Protein AF-A0A7R9W5F5-F1 (afdb_monomer)

Organism: NCBI:txid2749911

Nearest PDB structures (foldseek):
  7td9-assembly3_CCC  TM=9.678E-01  e=7.167E-09  Homo sapiens
  8qjt-assembly3_C  TM=9.566E-01  e=8.481E-09  Homo sapiens
  5ea1-assembly3_C  TM=9.605E-01  e=9.488E-09  Homo sapiens
  5ea1-assembly2_B  TM=9.136E-01  e=1.004E-08  Homo sapiens
  3tlp-assembly2_B  TM=9.296E-01  e=2.201E-08  Homo sapiens

Foldseek 3Di:
DDDDPVRVVVVVVVVVVVVVVVVVVVVVVVVVVVVVVVVVVPDDDDDDDDDDDDDDDDDDDDDDDDDDDDDDDPDPVVVVPPDPAQDPVPLFGHPVVLVLLLVLLVCLQCDADPVPRDNLQPCQQAFDDCVVCVVLCVQQPDTDGSVNLSVCSVVSVDSALVVSVVRLVSSLVSQPRPDDPPPSSNVSSVVSNVSSQVSCVVVVNDDPPPDPPPPPPPPPDDDDDDDDDDDDDDDDDDDDDDDDDDDDDDDDDDDDDDD

Solvent-accessible surface area (backbone atoms only — not comparable to full-atom values): 17186 Å² total; per-residue (Å²): 137,80,84,49,72,74,54,52,53,53,50,53,55,50,50,54,53,50,53,53,52,51,50,53,49,53,54,50,49,51,51,52,54,51,53,56,52,60,61,64,76,71,71,76,92,86,84,88,82,92,82,91,86,83,91,86,84,84,91,83,86,87,80,88,90,86,87,88,82,85,89,77,91,74,56,71,70,74,64,64,76,77,58,92,44,62,33,90,87,75,75,41,56,25,70,68,50,43,52,51,52,52,50,46,51,49,50,51,58,67,34,52,44,88,87,79,60,44,59,63,33,70,77,46,37,54,53,78,55,60,90,82,38,51,66,57,62,74,75,39,90,73,83,56,20,52,52,54,54,54,47,39,50,73,66,63,68,42,76,44,70,64,59,54,50,48,54,53,50,44,41,43,48,47,41,51,71,77,42,58,90,85,35,70,66,36,52,38,39,53,53,52,51,52,51,48,52,52,49,28,50,74,68,72,67,53,81,78,76,77,73,81,80,79,80,75,80,78,83,79,79,87,87,81,90,82,90,79,92,81,91,79,82,89,78,90,83,88,82,82,86,85,83,84,76,82,87,78,87,76,80,92,77,85,86,73,87,81,133

pLDDT: mean 72.29, std 24.96, range [27.11, 98.69]

Sequence (259 aa):
DGMTERQFVRLMENQAKEEERLEKAKKRERKVSQKRLENIENTDTDVGGNRKRKRGTPSSNDAIPGEAFTDEEVTAEEVMANNEGLDIKTGEMSDELIKKLVNITKGIIYFKDKATKRRLAEIFLEKPCRQTYPDYYEVIKEPIGMNDILKKVRSKSYATVGEYAEDWQTLFNNARTYNEEGSWVVVDATALETELNRLLERNALHEKKAKPLRIKLSLKKIMSKGSSKGNAKSRKSSSPSGRKRKKVKVSNDEYGDRA

InterPro domains:
  IPR001487 Bromodomain [PF00439] (113-190)
  IPR001487 Bromodomain [PR00503] (133-149)
  IPR001487 Bromodomain [PR00503] (149-167)
  IPR001487 Bromodomain [PR00503] (167-186)
  IPR001487 Bromodomain [PS50014] (116-186)
  IPR001487 Bromodomain [SM00297] (96-205)
  IPR036427 Bromodomain-like superfamily [G3DSA:1.20.920.10] (93-216)
  IPR036427 Bromodomain-like superfamily [SSF47370] (92-201)
  IPR037382 Remodelling complex subunit Rsc/polybromo [PTHR16062] (11-198)

Radius of gyration: 32.41 Å; Cα contacts (8 Å, |Δi|>4): 134; chains: 1; bounding box: 85×67×91 Å

Structure (mmCIF, N/CA/C/O backbone):
data_AF-A0A7R9W5F5-F1
#
_entry.id   AF-A0A7R9W5F5-F1
#
loop_
_atom_site.group_PDB
_atom_site.id
_atom_site.type_symbol
_atom_site.label_atom_id
_atom_site.label_alt_id
_atom_site.label_comp_id
_atom_site.label_asym_id
_atom_site.label_entity_id
_atom_site.label_seq_id
_atom_site.pdbx_PDB_ins_code
_atom_site.Cartn_x
_atom_site.Cartn_y
_atom_site.Cartn_z
_atom_site.occupancy
_atom_site.B_iso_or_equiv
_atom_site.auth_seq_id
_atom_site.auth_comp_id
_atom_site.auth_asym_id
_atom_site.auth_atom_id
_atom_site.pdbx_PDB_model_num
ATOM 1 N N . ASP A 1 1 ? -17.246 0.500 -39.960 1.00 50.94 1 ASP A N 1
ATOM 2 C CA . ASP A 1 1 ? -17.379 1.966 -40.048 1.00 50.94 1 ASP A CA 1
ATOM 3 C C . ASP A 1 1 ? -16.996 2.632 -38.745 1.00 50.94 1 ASP A C 1
ATOM 5 O O . ASP A 1 1 ? -17.647 2.426 -37.728 1.00 50.94 1 ASP A O 1
ATOM 9 N N . GLY A 1 2 ? -15.864 3.336 -38.767 1.00 65.50 2 GLY A N 1
ATOM 10 C CA . GLY A 1 2 ? -15.328 4.062 -37.619 1.00 65.50 2 GLY A CA 1
ATOM 11 C C . GLY A 1 2 ? -16.080 5.369 -37.378 1.00 65.50 2 GLY A C 1
ATOM 12 O O . GLY A 1 2 ? -16.554 6.011 -38.314 1.00 65.50 2 GLY A O 1
ATOM 13 N N . MET A 1 3 ? -16.196 5.746 -36.106 1.00 74.44 3 MET A N 1
ATOM 14 C CA . MET A 1 3 ? -16.830 6.986 -35.670 1.00 74.44 3 MET A CA 1
ATOM 15 C C . MET A 1 3 ? -16.108 8.184 -36.306 1.00 74.44 3 MET A C 1
ATOM 17 O O . MET A 1 3 ? -14.884 8.287 -36.243 1.00 74.44 3 MET A O 1
ATOM 21 N N . THR A 1 4 ? -16.860 9.067 -36.964 1.00 82.25 4 THR A N 1
ATOM 22 C CA . THR A 1 4 ? -16.279 10.220 -37.669 1.00 82.25 4 THR A CA 1
ATOM 23 C C . THR A 1 4 ? -15.622 11.182 -36.678 1.00 82.25 4 THR A C 1
ATOM 25 O O . THR A 1 4 ? -16.070 11.323 -35.542 1.00 82.25 4 THR A O 1
ATOM 28 N N . GLU A 1 5 ? -14.593 11.910 -37.106 1.00 68.44 5 GLU A N 1
ATOM 29 C CA . GLU A 1 5 ? -13.861 12.869 -36.263 1.00 68.44 5 GLU A CA 1
ATOM 30 C C . GLU A 1 5 ? -14.792 13.908 -35.600 1.00 68.44 5 GLU A C 1
ATOM 32 O O . GLU A 1 5 ? -14.645 14.251 -34.429 1.00 68.44 5 GLU A O 1
ATOM 37 N N . ARG A 1 6 ? -15.872 14.309 -36.290 1.00 73.25 6 ARG A N 1
ATOM 38 C CA . ARG A 1 6 ? -16.923 15.193 -35.743 1.00 73.25 6 ARG A CA 1
ATOM 39 C C . ARG A 1 6 ? -17.797 14.552 -34.662 1.00 73.25 6 ARG A C 1
ATOM 41 O O . ARG A 1 6 ? -18.430 15.274 -33.889 1.00 73.25 6 ARG A O 1
ATOM 48 N N . GLN A 1 7 ? -17.913 13.229 -34.648 1.00 73.31 7 GLN A N 1
ATOM 49 C CA . GLN A 1 7 ? -18.591 12.486 -33.584 1.00 73.31 7 GLN A CA 1
ATOM 50 C C . GLN A 1 7 ? -17.657 12.297 -32.383 1.00 73.31 7 GLN A C 1
ATOM 52 O O . GLN A 1 7 ? -18.118 12.429 -31.253 1.00 73.31 7 GLN A O 1
ATOM 57 N N . PHE A 1 8 ? -16.355 12.102 -32.617 1.00 71.50 8 PHE A N 1
ATOM 58 C CA . PHE A 1 8 ? -15.350 12.020 -31.555 1.00 71.50 8 PHE A CA 1
ATOM 59 C C . PHE A 1 8 ? -15.207 13.344 -30.788 1.00 71.50 8 PHE A C 1
ATOM 61 O O . PHE A 1 8 ? -15.289 13.355 -29.563 1.00 71.50 8 PHE A O 1
ATOM 68 N N . VAL A 1 9 ? -15.115 14.477 -31.496 1.00 79.44 9 VAL A N 1
ATOM 69 C CA . VAL A 1 9 ? -15.053 15.810 -30.864 1.00 79.44 9 VAL A CA 1
ATOM 70 C C . VAL A 1 9 ? -16.301 16.089 -30.020 1.00 79.44 9 VAL A C 1
ATOM 72 O O . VAL A 1 9 ? -16.188 16.508 -28.872 1.00 79.44 9 VAL A O 1
ATOM 75 N N . ARG A 1 10 ? -17.500 15.769 -30.530 1.00 84.25 10 ARG A N 1
ATOM 76 C CA . ARG A 1 10 ? -18.750 15.931 -29.764 1.00 84.25 10 ARG A CA 1
ATOM 77 C C . ARG A 1 10 ? -18.823 15.029 -28.534 1.00 84.25 10 ARG A C 1
ATOM 79 O O . ARG A 1 10 ? -19.393 15.432 -27.524 1.00 84.25 10 ARG A O 1
ATOM 86 N N . LEU A 1 11 ? -18.267 13.821 -28.606 1.00 83.12 11 LEU A N 1
ATOM 87 C CA . LEU A 1 11 ? -18.210 12.915 -27.463 1.00 83.12 11 LEU A CA 1
ATOM 88 C C . LEU A 1 11 ? -17.285 13.465 -26.370 1.00 83.12 11 LEU A C 1
ATOM 90 O O . LEU A 1 11 ? -17.679 13.485 -25.206 1.00 83.12 11 LEU A O 1
ATOM 94 N N . MET A 1 12 ? -16.119 13.987 -26.755 1.00 86.00 12 MET A N 1
ATOM 95 C CA . MET A 1 12 ? -15.167 14.619 -25.836 1.00 86.00 12 MET A CA 1
ATOM 96 C C . MET A 1 12 ? -15.745 15.882 -25.185 1.00 86.00 12 MET A C 1
ATOM 98 O O . MET A 1 12 ? -15.638 16.062 -23.974 1.00 86.00 12 MET A O 1
ATOM 102 N N . GLU A 1 13 ? -16.427 16.735 -25.954 1.00 81.88 13 GLU A N 1
ATOM 103 C CA . GLU A 1 13 ? -17.102 17.925 -25.417 1.00 81.88 13 GLU A CA 1
ATOM 104 C C . GLU A 1 13 ? -18.229 17.570 -24.437 1.00 81.88 13 GLU A C 1
ATOM 106 O O . GLU A 1 13 ? -18.429 18.260 -23.435 1.00 81.88 13 GLU A O 1
ATOM 111 N N . ASN A 1 14 ? -18.971 16.492 -24.706 1.00 85.94 14 ASN A N 1
ATOM 112 C CA . ASN A 1 14 ? -20.019 16.011 -23.810 1.00 85.94 14 ASN A CA 1
ATOM 113 C C . ASN A 1 14 ? -19.439 15.387 -22.534 1.00 85.94 14 ASN A C 1
ATOM 115 O O . ASN A 1 14 ? -19.978 15.629 -21.455 1.00 85.94 14 ASN A O 1
ATOM 119 N N . GLN A 1 15 ? -18.329 14.649 -22.632 1.00 82.25 15 GLN A N 1
ATOM 120 C CA . GLN A 1 15 ? -17.612 14.133 -21.463 1.00 82.25 15 GLN A CA 1
ATOM 121 C C . GLN A 1 15 ? -17.083 15.271 -20.584 1.00 82.25 15 GLN A C 1
ATOM 123 O O . GLN A 1 15 ? -17.341 15.270 -19.383 1.00 82.25 15 GLN A O 1
ATOM 128 N N . ALA A 1 16 ? -16.466 16.297 -21.177 1.00 85.44 16 ALA A N 1
ATOM 129 C CA . ALA A 1 16 ? -15.979 17.459 -20.434 1.00 85.44 16 ALA A CA 1
ATOM 130 C C . ALA A 1 16 ? -17.114 18.216 -19.713 1.00 85.44 16 ALA A C 1
ATOM 132 O O . ALA A 1 16 ? -16.970 18.622 -18.559 1.00 85.44 16 ALA A O 1
ATOM 133 N N . LYS A 1 17 ? -18.279 18.370 -20.360 1.00 86.81 17 LYS A N 1
ATOM 134 C CA . LYS A 1 17 ? -19.458 19.008 -19.746 1.00 86.81 17 LYS A CA 1
ATOM 135 C C . LYS A 1 17 ? -20.041 18.192 -18.590 1.00 86.81 17 LYS A C 1
ATOM 137 O O . LYS A 1 17 ? -20.492 18.778 -17.604 1.00 86.81 17 LYS A O 1
ATOM 142 N N . GLU A 1 18 ? -20.052 16.866 -18.692 1.00 86.31 18 GLU A N 1
ATOM 143 C CA . GLU A 1 18 ? -20.529 15.997 -17.611 1.00 86.31 18 GLU A CA 1
ATOM 144 C C . GLU A 1 18 ? -19.548 15.948 -16.431 1.00 86.31 18 GLU A C 1
ATOM 146 O O . GLU A 1 18 ? -19.978 15.998 -15.276 1.00 86.31 18 GLU A O 1
ATOM 151 N N . GLU A 1 19 ? -18.238 15.979 -16.684 1.00 86.31 19 GLU A N 1
ATOM 152 C CA . GLU A 1 19 ? -17.225 16.119 -15.632 1.00 86.31 19 GLU A CA 1
ATOM 153 C C . GLU A 1 19 ? -17.366 17.449 -14.876 1.00 86.31 19 GLU A C 1
ATOM 155 O O . GLU A 1 19 ? -17.388 17.460 -13.640 1.00 86.31 19 GLU A O 1
ATOM 160 N N . GLU A 1 20 ? -17.579 18.562 -15.588 1.00 89.44 20 GLU A N 1
ATOM 161 C CA . GLU A 1 20 ? -17.805 19.876 -14.973 1.00 89.44 20 GLU A CA 1
ATOM 162 C C . GLU A 1 20 ? -19.080 19.892 -14.108 1.00 89.44 20 GLU A C 1
ATOM 164 O O . GLU A 1 20 ? -19.114 20.467 -13.010 1.00 89.44 20 GLU A O 1
ATOM 169 N N . ARG A 1 21 ? -20.152 19.239 -14.574 1.00 87.19 21 ARG A N 1
ATOM 170 C CA . ARG A 1 21 ? -21.408 19.091 -13.820 1.00 87.19 21 ARG A CA 1
ATOM 171 C C . ARG A 1 21 ? -21.215 18.260 -12.559 1.00 87.19 21 ARG A C 1
ATOM 173 O O . ARG A 1 21 ? -21.699 18.659 -11.494 1.00 87.19 21 ARG A O 1
ATOM 180 N N . LEU A 1 22 ? -20.481 17.155 -12.655 1.00 87.12 22 LEU A N 1
ATOM 181 C CA . LEU A 1 22 ? -20.176 16.287 -11.523 1.00 87.12 22 LEU A CA 1
ATOM 182 C C . LEU A 1 22 ? -19.310 17.011 -10.483 1.00 87.12 22 LEU A C 1
ATOM 184 O O . LEU A 1 22 ? -19.538 16.881 -9.278 1.00 87.12 22 LEU A O 1
ATOM 188 N N . GLU A 1 23 ? -18.355 17.827 -10.924 1.00 89.75 23 GLU A N 1
ATOM 189 C CA . GLU A 1 23 ? -17.521 18.629 -10.033 1.00 89.75 23 GLU A CA 1
ATOM 190 C C . GLU A 1 23 ? -18.317 19.746 -9.339 1.00 89.75 23 GLU A C 1
ATOM 192 O O . GLU A 1 23 ? -18.197 19.940 -8.122 1.00 89.75 23 GLU A O 1
ATOM 197 N N . LYS A 1 24 ? -19.229 20.415 -10.058 1.00 88.50 24 LYS A N 1
ATOM 198 C CA . LYS A 1 24 ? -20.179 21.365 -9.452 1.00 88.50 24 LYS A CA 1
ATOM 199 C C . LYS A 1 24 ? -21.094 20.684 -8.431 1.00 88.50 24 LYS A C 1
ATOM 201 O O . LYS A 1 24 ? -21.333 21.266 -7.370 1.00 88.50 24 LYS A O 1
ATOM 206 N N . ALA A 1 25 ? -21.571 19.466 -8.696 1.00 87.19 25 ALA A N 1
ATOM 207 C CA . ALA A 1 25 ? -22.388 18.698 -7.755 1.00 87.19 25 ALA A CA 1
ATOM 208 C C . ALA A 1 25 ? -21.608 18.349 -6.474 1.00 87.19 25 ALA A C 1
ATOM 210 O O . ALA A 1 25 ? -22.062 18.681 -5.377 1.00 87.19 25 ALA A O 1
ATOM 211 N N . LYS A 1 26 ? -20.384 17.817 -6.603 1.00 88.56 26 LYS A N 1
ATOM 212 C CA . LYS A 1 26 ? -19.489 17.519 -5.466 1.00 88.56 26 LYS A CA 1
ATOM 213 C C . LYS A 1 26 ? -19.160 18.767 -4.639 1.00 88.56 26 LYS A C 1
ATOM 215 O O . LYS A 1 26 ? -19.093 18.712 -3.412 1.00 88.56 26 LYS A O 1
ATOM 220 N N . LYS A 1 27 ? -18.979 19.925 -5.285 1.00 83.94 27 LYS A N 1
ATOM 221 C CA . LYS A 1 27 ? -18.729 21.202 -4.594 1.00 83.94 27 LYS A CA 1
ATOM 222 C C . LYS A 1 27 ? -19.954 21.689 -3.812 1.00 83.94 27 LYS A C 1
ATOM 224 O O . LYS A 1 27 ? -19.790 22.250 -2.729 1.00 83.94 27 LYS A O 1
ATOM 229 N N . ARG A 1 28 ? -21.171 21.476 -4.328 1.00 82.56 28 ARG A N 1
ATOM 230 C CA . ARG A 1 28 ? -22.424 21.787 -3.612 1.00 82.56 28 ARG A CA 1
ATOM 231 C C . ARG A 1 28 ? -22.626 20.859 -2.418 1.00 82.56 28 ARG A C 1
ATOM 233 O O . ARG A 1 28 ? -22.943 21.355 -1.344 1.00 82.56 28 ARG A O 1
ATOM 240 N N . GLU A 1 29 ? -22.370 19.565 -2.582 1.00 81.31 29 GLU A N 1
ATOM 24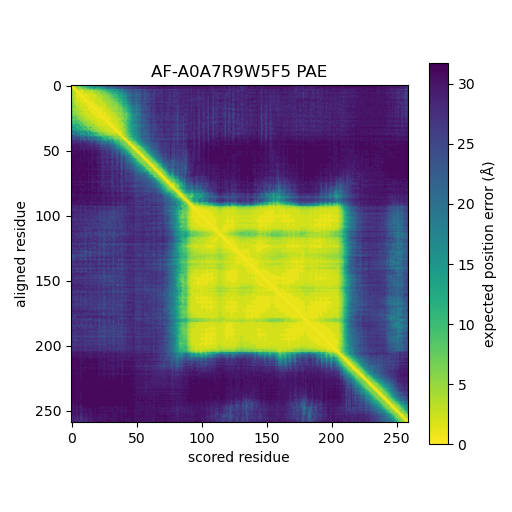1 C CA . GLU A 1 29 ? -22.445 18.580 -1.499 1.00 81.31 29 GLU A CA 1
ATOM 242 C C . GLU A 1 29 ? -21.489 18.938 -0.354 1.00 81.31 29 GLU A C 1
ATOM 244 O O . GLU A 1 29 ? -21.927 19.075 0.784 1.00 81.31 29 GLU A O 1
ATOM 249 N N . ARG A 1 30 ? -20.220 19.249 -0.662 1.00 84.00 30 ARG A N 1
ATOM 250 C CA . ARG A 1 30 ? -19.237 19.708 0.336 1.00 84.00 30 ARG A CA 1
ATOM 251 C C . ARG A 1 30 ? -19.702 20.944 1.108 1.00 84.00 30 ARG A C 1
ATOM 253 O O . ARG A 1 30 ? -19.531 20.987 2.320 1.00 84.00 30 ARG A O 1
ATOM 260 N N . LYS A 1 31 ? -20.322 21.924 0.437 1.00 79.50 31 LYS A N 1
ATOM 261 C CA . LYS A 1 31 ? -20.874 23.120 1.099 1.00 79.50 31 LYS A CA 1
ATOM 262 C C . LYS A 1 31 ? -22.051 22.791 2.020 1.00 79.50 31 LYS A C 1
ATOM 264 O O . LYS A 1 31 ? -22.153 23.377 3.092 1.00 79.50 31 LYS A O 1
ATOM 269 N N . VAL A 1 32 ? -22.929 21.865 1.626 1.00 79.38 32 VAL A N 1
ATOM 270 C CA . VAL A 1 32 ? -24.043 21.408 2.476 1.00 79.38 32 VAL A CA 1
ATOM 271 C C . VAL A 1 32 ? -23.509 20.645 3.688 1.00 79.38 32 VAL A C 1
ATOM 273 O O . VAL A 1 32 ? -23.948 20.906 4.805 1.00 79.38 32 VAL A O 1
ATOM 276 N N . SER A 1 33 ? -22.525 19.763 3.496 1.00 72.06 33 SER A N 1
ATOM 277 C CA . SER A 1 33 ? -21.863 19.041 4.587 1.00 72.06 33 SER A CA 1
ATOM 278 C C . SER A 1 33 ? -21.154 19.987 5.555 1.00 72.06 33 SER A C 1
ATOM 280 O O . SER A 1 33 ? -21.270 19.809 6.762 1.00 72.06 33 SER A O 1
ATOM 282 N N . GLN A 1 34 ? -20.477 21.020 5.049 1.00 74.94 34 GLN A N 1
ATOM 283 C CA . GLN A 1 34 ? -19.788 22.014 5.872 1.00 74.94 34 GLN A CA 1
ATOM 284 C C . GLN A 1 34 ? -20.778 22.878 6.672 1.00 74.94 34 GLN A C 1
ATOM 286 O O . GLN A 1 34 ? -20.611 23.030 7.876 1.00 74.94 34 GLN A O 1
ATOM 291 N N . LYS A 1 35 ? -21.884 23.317 6.053 1.00 72.50 35 LYS A N 1
ATOM 292 C CA . LYS A 1 35 ? -22.961 24.047 6.746 1.00 72.50 35 LYS A CA 1
ATOM 293 C C . LYS A 1 35 ? -23.679 23.191 7.800 1.00 72.50 35 LYS A C 1
ATOM 295 O O . LYS A 1 35 ? -24.120 23.704 8.822 1.00 72.50 35 LYS A O 1
ATOM 300 N N . ARG A 1 36 ? -23.797 21.876 7.571 1.00 70.69 36 ARG A N 1
ATOM 301 C CA . ARG A 1 36 ? -24.350 20.926 8.553 1.00 70.69 36 ARG A CA 1
ATOM 302 C C . ARG A 1 36 ? -23.422 20.740 9.757 1.00 70.69 36 ARG A C 1
ATOM 304 O O . ARG A 1 36 ? -23.928 20.532 10.852 1.00 70.69 36 ARG A O 1
ATOM 311 N N . LEU A 1 37 ? -22.106 20.824 9.559 1.00 61.75 37 LEU A N 1
ATOM 312 C CA . LEU A 1 37 ? -21.116 20.759 10.637 1.00 61.75 37 LEU A CA 1
ATOM 313 C C . LEU A 1 37 ? -21.080 22.062 11.455 1.00 61.75 37 LEU A C 1
ATOM 315 O O . LEU A 1 37 ? -21.092 21.990 12.676 1.00 61.75 37 LEU A O 1
ATOM 319 N N . GLU A 1 38 ? -21.166 23.232 10.814 1.00 63.12 38 GLU A N 1
ATOM 320 C CA . GLU A 1 38 ? -21.229 24.538 11.506 1.00 63.12 38 GLU A CA 1
ATOM 321 C C . GLU A 1 38 ? -22.517 24.734 12.335 1.00 63.12 38 GLU A C 1
ATOM 323 O O . GLU A 1 38 ? -22.511 25.423 13.354 1.00 63.12 38 GLU A O 1
ATOM 328 N N . ASN A 1 39 ? -23.629 24.097 11.950 1.00 55.94 39 ASN A N 1
ATOM 329 C CA . ASN A 1 39 ? -24.879 24.142 12.722 1.00 55.94 39 ASN A CA 1
ATOM 330 C C . ASN A 1 39 ? -24.861 23.273 13.994 1.00 55.94 39 ASN A C 1
ATOM 332 O O . ASN A 1 39 ? -25.708 23.471 14.860 1.00 55.94 39 ASN A O 1
ATOM 336 N N . ILE A 1 40 ? -23.945 22.306 14.103 1.00 58.69 40 ILE A N 1
ATOM 337 C CA . ILE A 1 40 ? -23.808 21.444 15.292 1.00 58.69 40 ILE A CA 1
ATOM 338 C C . ILE A 1 40 ? -22.951 22.133 16.368 1.00 58.69 40 ILE A C 1
ATOM 340 O O . ILE A 1 40 ? -23.097 21.843 17.549 1.00 58.69 40 ILE A O 1
ATOM 344 N N . GLU A 1 41 ? -22.110 23.093 15.982 1.00 55.53 41 GLU A N 1
ATOM 345 C CA . GLU A 1 41 ? -21.210 23.814 16.892 1.00 55.53 41 GLU A CA 1
ATOM 346 C C . GLU A 1 41 ? -21.885 25.000 17.618 1.00 55.53 41 GLU A C 1
ATOM 348 O O . GLU A 1 41 ? -21.277 25.612 18.485 1.00 55.53 41 GLU A O 1
ATOM 353 N N . ASN A 1 42 ? -23.157 25.306 17.315 1.00 49.84 42 ASN A N 1
ATOM 354 C CA . ASN A 1 42 ? -23.894 26.450 17.882 1.00 49.84 42 ASN A CA 1
ATOM 355 C C . ASN A 1 42 ? -25.122 26.068 18.739 1.00 49.84 42 ASN A C 1
ATOM 357 O O . ASN A 1 42 ? -26.016 26.892 18.930 1.00 49.84 42 ASN A O 1
ATOM 361 N N . THR A 1 43 ? -25.200 24.839 19.264 1.00 52.66 43 THR A N 1
ATOM 362 C CA . THR A 1 43 ? -26.187 24.496 20.308 1.00 52.66 43 THR A CA 1
ATOM 363 C C . THR A 1 43 ? -25.524 24.489 21.680 1.00 52.66 43 THR A C 1
ATOM 365 O O . THR A 1 43 ? -24.659 23.664 21.965 1.00 52.66 43 THR A O 1
ATOM 368 N N . ASP A 1 44 ? -25.963 25.468 22.457 1.00 42.94 44 ASP A N 1
ATOM 369 C CA . ASP A 1 44 ? -25.378 26.110 23.624 1.00 42.94 44 ASP A CA 1
ATOM 370 C C . ASP A 1 44 ? -25.182 25.240 24.877 1.00 42.94 44 ASP A C 1
ATOM 372 O O . ASP A 1 44 ? -25.870 24.247 25.127 1.00 42.94 44 ASP A O 1
ATOM 376 N N . THR A 1 45 ? -24.266 25.725 25.708 1.00 49.41 45 THR A N 1
ATOM 377 C CA . THR A 1 45 ? -24.289 25.614 27.166 1.00 49.41 45 THR A CA 1
ATOM 378 C C . THR A 1 45 ? -25.648 26.018 27.765 1.00 49.41 45 THR A C 1
ATOM 380 O O . THR A 1 45 ? -26.210 27.018 27.343 1.00 49.41 45 THR A O 1
ATOM 383 N N . ASP A 1 46 ? -26.172 25.268 28.749 1.00 36.72 46 ASP A N 1
ATOM 384 C CA . ASP A 1 46 ? -26.615 25.749 30.083 1.00 36.72 46 ASP A CA 1
ATOM 385 C C . ASP A 1 46 ? -27.488 24.706 30.838 1.00 36.72 46 ASP A C 1
ATOM 387 O O . ASP A 1 46 ? -28.083 23.782 30.286 1.00 36.72 46 ASP A O 1
ATOM 391 N N . VAL A 1 47 ? -27.459 24.854 32.157 1.00 43.81 47 VAL A N 1
ATOM 392 C CA . VAL A 1 47 ? -27.835 24.029 33.301 1.00 43.81 47 VAL A CA 1
ATOM 393 C C . VAL A 1 47 ? -29.346 23.997 33.601 1.00 43.81 47 VAL A C 1
ATOM 395 O O . VAL A 1 47 ? -30.050 24.990 33.491 1.00 43.81 47 VAL A O 1
ATOM 398 N N . GLY A 1 48 ? -29.802 22.881 34.194 1.00 34.47 48 GLY A N 1
ATOM 399 C CA . GLY A 1 48 ? -30.762 22.917 35.313 1.00 34.47 48 GLY A CA 1
ATOM 400 C C . GLY A 1 48 ? -32.209 22.494 35.028 1.00 34.47 48 GLY A C 1
ATOM 401 O O . GLY A 1 48 ? -32.947 23.162 34.317 1.00 34.47 48 GLY A O 1
ATOM 402 N N . GLY A 1 49 ? -32.675 21.415 35.680 1.00 32.47 49 GLY A N 1
ATOM 403 C CA . GLY A 1 49 ? -34.068 20.965 35.518 1.00 32.47 49 GLY A CA 1
ATOM 404 C C . GLY A 1 49 ? -34.528 19.756 36.343 1.00 32.47 49 GLY A C 1
ATOM 405 O O . GLY A 1 49 ? -35.099 18.817 35.808 1.00 32.47 49 GLY A O 1
ATOM 406 N N . ASN A 1 50 ? -34.267 19.785 37.647 1.00 35.06 50 ASN A N 1
ATOM 407 C CA . ASN A 1 50 ? -34.900 19.052 38.756 1.00 35.06 50 ASN A CA 1
ATOM 408 C C . ASN A 1 50 ? -36.210 18.253 38.467 1.00 35.06 50 ASN A C 1
ATOM 410 O O . ASN A 1 50 ? -37.246 18.873 38.228 1.00 35.06 50 ASN A O 1
ATOM 414 N N . ARG A 1 51 ? -36.237 16.919 38.682 1.00 43.28 51 ARG A N 1
ATOM 415 C CA . ARG A 1 51 ? -37.444 16.170 39.132 1.00 43.28 51 ARG A CA 1
ATOM 416 C C . ARG A 1 51 ? -37.094 14.997 40.068 1.00 43.28 51 ARG A C 1
ATOM 418 O O . ARG A 1 51 ? -36.607 13.955 39.649 1.00 43.28 51 ARG A O 1
ATOM 425 N N . LYS A 1 52 ? -37.400 15.188 41.358 1.00 40.84 52 LYS A N 1
ATOM 426 C CA . LYS A 1 52 ? -37.457 14.182 42.439 1.00 40.84 52 LYS A CA 1
ATOM 427 C C . LYS A 1 52 ? -38.584 13.160 42.224 1.00 40.84 52 LYS A C 1
ATOM 429 O O . LYS A 1 52 ? -39.681 13.581 41.861 1.00 40.84 52 LYS A O 1
ATOM 434 N N . ARG A 1 53 ? -38.353 11.904 42.659 1.00 38.22 53 ARG A N 1
ATOM 435 C CA . ARG A 1 53 ? -39.223 10.960 43.439 1.00 38.22 53 ARG A CA 1
ATOM 436 C C . ARG A 1 53 ? -38.837 9.504 43.090 1.00 38.22 53 ARG A C 1
ATOM 438 O O . ARG A 1 53 ? -38.582 9.247 41.931 1.00 38.22 53 ARG A O 1
ATOM 445 N N . LYS A 1 54 ? -38.800 8.488 43.963 1.00 37.34 54 LYS A N 1
ATOM 446 C CA . LYS A 1 54 ? -38.992 8.310 45.416 1.00 37.34 54 LYS A CA 1
ATOM 447 C C . LYS A 1 54 ? -38.393 6.925 45.781 1.00 37.34 54 LYS A C 1
ATOM 449 O O . LYS A 1 54 ? -38.355 6.029 44.951 1.00 37.34 54 LYS A O 1
ATOM 454 N N . ARG A 1 55 ? -37.927 6.808 47.024 1.00 36.06 55 ARG A N 1
ATOM 455 C CA . ARG A 1 55 ? -37.246 5.691 47.709 1.00 36.06 55 ARG A CA 1
ATOM 456 C C . ARG A 1 55 ? -38.126 4.430 47.884 1.00 36.06 55 ARG A C 1
ATOM 458 O O . ARG A 1 55 ? -39.313 4.581 48.165 1.00 36.06 55 ARG A O 1
ATOM 465 N N . GLY A 1 56 ? -37.510 3.240 47.844 1.00 29.34 56 GLY A N 1
ATOM 466 C CA . GLY A 1 56 ? -38.060 1.966 48.337 1.00 29.34 56 GLY A CA 1
ATOM 467 C C . GLY A 1 56 ? -37.092 0.780 48.151 1.00 29.34 56 GLY A C 1
ATOM 468 O O . GLY A 1 56 ? -36.869 0.344 47.032 1.00 29.34 56 GLY A O 1
ATOM 469 N N . THR A 1 57 ? -36.521 0.285 49.247 1.00 36.66 57 THR A N 1
ATOM 470 C CA . THR A 1 57 ? -35.880 -1.040 49.450 1.00 36.66 57 THR A CA 1
ATOM 471 C C . THR A 1 57 ? -36.666 -1.742 50.592 1.00 36.66 57 THR A C 1
ATOM 473 O O . THR A 1 57 ? -37.521 -1.050 51.160 1.00 36.66 57 THR A O 1
ATOM 476 N N . PRO A 1 58 ? -36.435 -3.014 51.020 1.00 45.34 58 PRO A N 1
ATOM 477 C CA . PRO A 1 58 ? -35.349 -3.957 50.684 1.00 45.34 58 PRO A CA 1
ATOM 478 C C . PRO A 1 58 ? -35.738 -5.468 50.564 1.00 45.34 58 PRO A C 1
ATOM 480 O O . PRO A 1 58 ? -36.845 -5.873 50.891 1.00 45.34 58 PRO A O 1
ATOM 483 N N . SER A 1 59 ? -34.721 -6.287 50.244 1.00 33.06 59 SER A N 1
ATOM 484 C CA . SER A 1 59 ? -34.434 -7.637 50.790 1.00 33.06 59 SER A CA 1
ATOM 485 C C . SER A 1 59 ? -35.210 -8.880 50.313 1.00 33.06 59 SER A C 1
ATOM 487 O O . SER A 1 59 ? -36.394 -9.047 50.589 1.00 33.06 59 SER A O 1
ATOM 489 N N . SER A 1 60 ? -34.481 -9.851 49.752 1.00 35.09 60 SER A N 1
ATOM 490 C CA . SER A 1 60 ? -34.421 -11.236 50.268 1.00 35.09 60 SER A CA 1
ATOM 491 C C . SER A 1 60 ? -33.222 -11.982 49.670 1.00 35.09 60 SER A C 1
ATOM 493 O O . SER A 1 60 ? -32.790 -11.703 48.555 1.00 35.09 60 SER A O 1
ATOM 495 N N . ASN A 1 61 ? -32.665 -12.861 50.498 1.00 35.22 61 ASN A N 1
ATOM 496 C CA . ASN A 1 61 ? -31.473 -13.678 50.302 1.00 35.22 61 ASN A CA 1
ATOM 497 C C . ASN A 1 61 ? -31.687 -14.779 49.257 1.00 35.22 61 ASN A C 1
ATOM 499 O O . ASN A 1 61 ? -32.811 -15.238 49.128 1.00 35.22 61 ASN A O 1
ATOM 503 N N . ASP A 1 62 ? -30.602 -15.259 48.640 1.00 33.50 62 ASP A N 1
ATOM 504 C CA . ASP A 1 62 ? -30.297 -16.697 48.572 1.00 33.50 62 ASP A CA 1
ATOM 505 C C . ASP A 1 62 ? -28.821 -16.927 48.196 1.00 33.50 62 ASP A C 1
ATOM 507 O O . ASP A 1 62 ? -28.236 -16.211 47.382 1.00 33.50 62 ASP A O 1
ATOM 511 N N . ALA A 1 63 ? -28.205 -17.903 48.863 1.00 30.41 63 ALA A N 1
ATOM 512 C CA . ALA A 1 63 ? -26.787 -18.244 48.818 1.00 30.41 63 ALA A CA 1
ATOM 513 C C . ALA A 1 63 ? -26.530 -19.558 48.035 1.00 30.41 63 ALA A C 1
ATOM 515 O O . ALA A 1 63 ? -27.259 -20.519 48.243 1.00 30.41 63 ALA A O 1
ATOM 516 N N . ILE A 1 64 ? -25.512 -19.543 47.145 1.00 34.56 64 ILE A N 1
ATOM 517 C CA . ILE A 1 64 ? -24.298 -20.418 46.984 1.00 34.56 64 ILE A CA 1
ATOM 518 C C . ILE A 1 64 ? -24.451 -21.948 47.245 1.00 34.56 64 ILE A C 1
ATOM 520 O O . ILE A 1 64 ? -25.037 -22.271 48.276 1.00 34.56 64 ILE A O 1
ATOM 524 N N . PRO A 1 65 ? -23.885 -22.917 46.449 1.00 41.19 65 PRO A N 1
ATOM 525 C CA . PRO A 1 65 ? -22.468 -23.057 45.981 1.00 41.19 65 PRO A CA 1
ATOM 526 C C . PRO A 1 65 ? -22.296 -23.612 44.538 1.00 41.19 65 PRO A C 1
ATOM 528 O O . PRO A 1 65 ? -23.262 -24.041 43.930 1.00 41.19 65 PRO A O 1
ATOM 531 N N . GLY A 1 66 ? -21.148 -23.653 43.848 1.00 27.11 66 GLY A N 1
ATOM 532 C CA . GLY A 1 66 ? -19.723 -23.544 44.168 1.00 27.11 66 GLY A CA 1
ATOM 533 C C . GLY A 1 66 ? -19.006 -24.743 43.524 1.00 27.11 66 GLY A C 1
ATOM 534 O O . GLY A 1 66 ? -19.300 -25.855 43.930 1.00 27.11 66 GLY A O 1
ATOM 535 N N . GLU A 1 67 ? -18.090 -24.545 42.567 1.00 30.75 67 GLU A N 1
ATOM 536 C CA . GLU A 1 67 ? -17.018 -25.510 42.252 1.00 30.75 67 GLU A CA 1
ATOM 537 C C . GLU A 1 67 ? -15.758 -24.769 41.786 1.00 30.75 67 GLU A C 1
ATOM 539 O O . GLU A 1 67 ? -15.806 -23.831 40.991 1.00 30.75 67 GLU A O 1
ATOM 544 N N . ALA A 1 68 ? -14.640 -25.169 42.382 1.00 32.38 68 ALA A N 1
ATOM 545 C CA . ALA A 1 68 ? -13.332 -24.547 42.313 1.00 32.38 68 ALA A CA 1
ATOM 546 C C . ALA A 1 68 ? -12.495 -25.119 41.163 1.00 32.38 68 ALA A C 1
ATOM 548 O O . ALA A 1 68 ? -12.505 -26.330 40.960 1.00 32.38 68 ALA A O 1
ATOM 549 N N . PHE A 1 69 ? -11.682 -24.285 40.506 1.00 30.27 69 PHE A N 1
ATOM 550 C CA . PHE A 1 69 ? -10.443 -24.746 39.872 1.00 30.27 69 PHE A CA 1
ATOM 551 C C . PHE A 1 69 ? -9.392 -23.618 39.807 1.00 30.27 69 PHE A C 1
ATOM 553 O O . PHE A 1 69 ? -9.484 -22.707 38.995 1.00 30.27 69 PHE A O 1
ATOM 560 N N . THR A 1 70 ? -8.466 -23.710 40.767 1.00 32.41 70 THR A N 1
ATOM 561 C CA . THR A 1 70 ? -7.052 -23.283 40.873 1.00 32.41 70 THR A CA 1
ATOM 562 C C . THR A 1 70 ? -6.510 -22.020 40.187 1.00 32.41 70 THR A C 1
ATOM 564 O O . THR A 1 70 ? -6.601 -21.842 38.976 1.00 32.41 70 THR A O 1
ATOM 567 N N . ASP A 1 71 ? -5.794 -21.258 41.019 1.00 34.06 71 ASP A N 1
ATOM 568 C CA . ASP A 1 71 ? -5.072 -20.006 40.803 1.00 34.06 71 ASP A CA 1
ATOM 569 C C . ASP A 1 71 ? -3.899 -20.075 39.805 1.00 34.06 71 ASP A C 1
ATOM 571 O O . ASP A 1 71 ? -2.983 -20.884 39.955 1.00 34.06 71 ASP A O 1
ATOM 575 N N . GLU A 1 72 ? -3.856 -19.113 38.882 1.00 40.78 72 GLU A N 1
ATOM 576 C CA . GLU A 1 72 ? -2.608 -18.491 38.427 1.00 40.78 72 GLU A CA 1
ATOM 577 C C . GLU A 1 72 ? -2.892 -16.988 38.251 1.00 40.78 72 GLU A C 1
ATOM 579 O O . GLU A 1 72 ? -3.554 -16.550 37.309 1.00 40.78 72 GLU A O 1
ATOM 584 N N . GLU A 1 73 ? -2.497 -16.203 39.254 1.00 39.34 73 GLU A N 1
ATOM 585 C CA . GLU A 1 73 ? -2.735 -14.762 39.352 1.00 39.34 73 GLU A CA 1
ATOM 586 C C . GLU A 1 73 ? -1.883 -14.008 38.320 1.00 39.34 73 GLU A C 1
ATOM 588 O O . GLU A 1 73 ? -0.780 -13.542 38.599 1.00 39.34 73 GLU A O 1
ATOM 593 N N . VAL A 1 74 ? -2.398 -13.882 37.098 1.00 41.09 74 VAL A N 1
ATOM 594 C CA . VAL A 1 74 ? -1.986 -12.823 36.170 1.00 41.09 74 VAL A CA 1
ATOM 595 C C . VAL A 1 74 ? -2.676 -11.535 36.603 1.00 41.09 74 VAL A C 1
ATOM 597 O O . VAL A 1 74 ? -3.903 -11.421 36.559 1.00 41.09 74 VAL A O 1
ATOM 600 N N . THR A 1 75 ? -1.891 -10.566 37.072 1.00 41.34 75 THR A N 1
ATOM 601 C CA . THR A 1 75 ? -2.413 -9.287 37.557 1.00 41.34 75 THR A CA 1
ATOM 602 C C . THR A 1 75 ? -3.154 -8.565 36.429 1.00 41.34 75 THR A C 1
ATOM 604 O O . THR A 1 75 ? -2.704 -8.502 35.283 1.00 41.34 75 THR A O 1
ATOM 607 N N . ALA A 1 76 ? -4.313 -7.985 36.749 1.00 45.44 76 ALA A N 1
ATOM 608 C CA . ALA A 1 76 ? -5.121 -7.224 35.794 1.00 45.44 76 ALA A CA 1
ATOM 609 C C . ALA A 1 76 ? -4.339 -6.057 35.151 1.00 45.44 76 ALA A C 1
ATOM 611 O O . ALA A 1 76 ? -4.673 -5.612 34.056 1.00 45.44 76 ALA A O 1
ATOM 612 N N . GLU A 1 77 ? -3.267 -5.588 35.792 1.00 50.22 77 GLU A N 1
ATOM 613 C CA . GLU A 1 77 ? -2.362 -4.566 35.257 1.00 50.22 77 GLU A CA 1
ATOM 614 C C . GLU A 1 77 ? -1.551 -5.050 34.043 1.00 50.22 77 GLU A C 1
ATOM 616 O O . GLU A 1 77 ? -1.289 -4.254 33.140 1.00 50.22 77 GLU A O 1
ATOM 621 N N . GLU A 1 78 ? -1.229 -6.343 33.943 1.00 44.88 78 GLU A N 1
ATOM 622 C CA . GLU A 1 78 ? -0.461 -6.903 32.821 1.00 44.88 78 GLU A CA 1
ATOM 623 C C . GLU A 1 78 ? -1.339 -7.169 31.579 1.00 44.88 78 GLU A C 1
ATOM 625 O O . GLU A 1 78 ? -0.872 -7.074 30.441 1.00 44.88 78 GLU A O 1
ATOM 630 N N . VAL A 1 79 ? -2.650 -7.372 31.776 1.00 48.84 79 VAL A N 1
ATOM 631 C CA . VAL A 1 79 ? -3.654 -7.466 30.695 1.00 48.84 79 VAL A CA 1
ATOM 632 C C . VAL A 1 79 ? -4.050 -6.079 30.157 1.00 48.84 79 VAL A C 1
ATOM 634 O O . VAL A 1 79 ? -4.362 -5.932 28.974 1.00 48.84 79 VAL A O 1
ATOM 637 N N . MET A 1 80 ? -3.992 -5.031 30.985 1.00 46.31 80 MET A N 1
ATOM 638 C CA . MET A 1 80 ? -4.413 -3.673 30.604 1.00 46.31 80 MET A CA 1
ATOM 639 C C . MET A 1 80 ? -3.372 -2.875 29.799 1.00 46.31 80 MET A C 1
ATOM 641 O O . MET A 1 80 ? -3.731 -1.878 29.176 1.00 46.31 80 MET A O 1
ATOM 645 N N . ALA A 1 81 ? -2.107 -3.303 29.747 1.00 46.53 81 ALA A N 1
ATOM 646 C CA . ALA A 1 81 ? -1.038 -2.547 29.079 1.00 46.53 81 ALA A CA 1
ATOM 647 C C . ALA A 1 81 ? -0.895 -2.815 27.564 1.00 46.53 81 ALA A C 1
ATOM 649 O O . ALA A 1 81 ? -0.161 -2.095 26.887 1.00 46.53 81 ALA A O 1
ATOM 650 N N . ASN A 1 82 ? -1.587 -3.824 27.019 1.00 49.53 82 ASN A N 1
ATOM 651 C CA . ASN A 1 82 ? -1.443 -4.239 25.613 1.00 49.53 82 ASN A CA 1
ATOM 652 C C . ASN A 1 82 ? -2.705 -4.025 24.756 1.00 49.53 82 ASN A C 1
ATOM 654 O O . ASN A 1 82 ? -2.695 -4.357 23.574 1.00 49.53 82 ASN A O 1
ATOM 658 N N . ASN A 1 83 ? -3.776 -3.459 25.323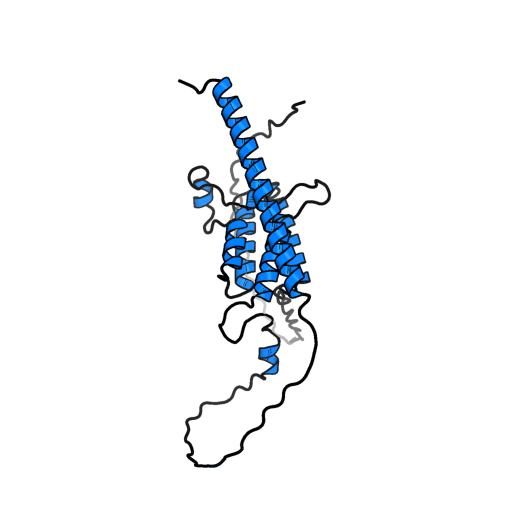 1.00 53.56 83 ASN A N 1
ATOM 659 C CA . ASN A 1 83 ? -5.097 -3.383 24.689 1.00 53.56 83 ASN A CA 1
ATOM 660 C C . ASN A 1 83 ? -5.506 -1.951 24.297 1.00 53.56 83 ASN A C 1
ATOM 662 O O . ASN A 1 83 ? -6.650 -1.532 24.475 1.00 53.56 83 ASN A O 1
ATOM 666 N N . GLU A 1 84 ? -4.577 -1.172 23.741 1.00 54.50 84 GLU A N 1
ATOM 667 C CA . GLU A 1 84 ? -4.918 0.124 23.148 1.00 54.50 84 GLU A CA 1
ATOM 668 C C . GLU A 1 84 ? -5.648 -0.072 21.804 1.00 54.50 84 GLU A C 1
ATOM 670 O O . GLU A 1 84 ? -5.039 -0.061 20.737 1.00 54.50 84 GLU A O 1
ATOM 675 N N . GLY A 1 85 ? -6.976 -0.235 21.843 1.00 55.75 85 GLY A N 1
ATOM 676 C CA . GLY A 1 85 ? -7.828 -0.003 20.666 1.00 55.75 85 GLY A CA 1
ATOM 677 C C . GLY A 1 85 ? -8.946 -1.005 20.377 1.00 55.75 85 GLY A C 1
ATOM 678 O O . GLY A 1 85 ? -9.658 -0.806 19.388 1.00 55.75 85 GLY A O 1
ATOM 679 N N . LEU A 1 86 ? -9.134 -2.028 21.210 1.00 51.72 86 LEU A N 1
ATOM 680 C CA . LEU A 1 86 ? -10.285 -2.933 21.132 1.00 51.72 86 LEU A CA 1
ATOM 681 C C . LEU A 1 86 ? -11.486 -2.336 21.875 1.00 51.72 86 LEU A C 1
ATOM 683 O O . LEU A 1 86 ? -11.369 -1.945 23.037 1.00 51.72 86 LEU A O 1
ATOM 687 N N . ASP A 1 87 ? -12.645 -2.261 21.212 1.00 50.91 87 ASP A N 1
ATOM 688 C CA . ASP A 1 87 ? -13.893 -1.930 21.900 1.00 50.91 87 ASP A CA 1
ATOM 689 C C . ASP A 1 87 ? -14.371 -3.170 22.667 1.00 50.91 87 ASP A C 1
ATOM 691 O O . ASP A 1 87 ? -14.805 -4.173 22.092 1.00 50.91 87 ASP A O 1
ATOM 695 N N . ILE A 1 88 ? -14.275 -3.093 23.996 1.00 53.62 88 ILE A N 1
ATOM 696 C CA . ILE A 1 88 ? -14.602 -4.165 24.948 1.00 53.62 88 ILE A CA 1
ATOM 697 C C . ILE A 1 88 ? -16.078 -4.609 24.820 1.00 53.62 88 ILE A C 1
ATOM 699 O O . ILE A 1 88 ? -16.450 -5.665 25.327 1.00 53.62 88 ILE A O 1
ATOM 703 N N . LYS A 1 89 ? -16.933 -3.854 24.111 1.00 56.66 89 LYS A N 1
ATOM 704 C CA . LYS A 1 89 ? -18.351 -4.193 23.912 1.00 56.66 89 LYS A CA 1
ATOM 705 C C . LYS A 1 89 ? -18.647 -5.085 22.701 1.00 56.66 89 LYS A C 1
ATOM 707 O O . LYS A 1 89 ? -19.722 -5.679 22.678 1.00 56.66 89 LYS A O 1
ATOM 712 N N . THR A 1 90 ? -17.752 -5.196 21.716 1.00 59.47 90 THR A N 1
ATOM 713 C CA . THR A 1 90 ? -18.038 -5.921 20.456 1.00 59.47 90 THR A CA 1
ATOM 714 C C . THR A 1 90 ? -16.897 -6.794 19.934 1.00 59.47 90 THR A C 1
ATOM 716 O O . THR A 1 90 ? -17.131 -7.578 19.020 1.00 59.47 90 THR A O 1
ATOM 719 N N . GLY A 1 91 ? -15.683 -6.717 20.491 1.00 61.41 91 GLY A N 1
ATOM 720 C CA . GLY A 1 91 ? -14.533 -7.457 19.946 1.00 61.41 91 GLY A CA 1
ATOM 721 C C . GLY A 1 91 ? -14.066 -6.934 18.580 1.00 61.41 91 GLY A C 1
ATOM 722 O O . GLY A 1 91 ? -13.254 -7.572 17.917 1.00 61.41 91 GLY A O 1
ATOM 723 N N . GLU A 1 92 ? -14.567 -5.768 18.164 1.00 72.88 92 GLU A N 1
ATOM 724 C CA . GLU A 1 92 ? -14.189 -5.080 16.932 1.00 72.88 92 GLU A CA 1
ATOM 725 C C . GLU A 1 92 ? -13.182 -3.956 17.231 1.00 72.88 92 GLU A C 1
ATOM 727 O O . GLU A 1 92 ? -13.140 -3.395 18.333 1.00 72.88 92 GLU A O 1
ATOM 732 N N . MET A 1 93 ? -12.366 -3.594 16.235 1.00 83.94 93 MET A N 1
ATOM 733 C CA . MET A 1 93 ? -11.484 -2.431 16.350 1.00 83.94 93 MET A CA 1
ATOM 734 C C . MET A 1 93 ? -12.303 -1.151 16.553 1.00 83.94 93 MET A C 1
ATOM 736 O O . MET A 1 93 ? -13.259 -0.885 15.819 1.00 83.94 93 MET A O 1
ATOM 740 N N . SER A 1 94 ? -11.890 -0.330 17.522 1.00 91.31 94 SER A N 1
ATOM 741 C CA . SER A 1 94 ? -12.546 0.948 17.813 1.00 91.31 94 SER A CA 1
ATOM 742 C C 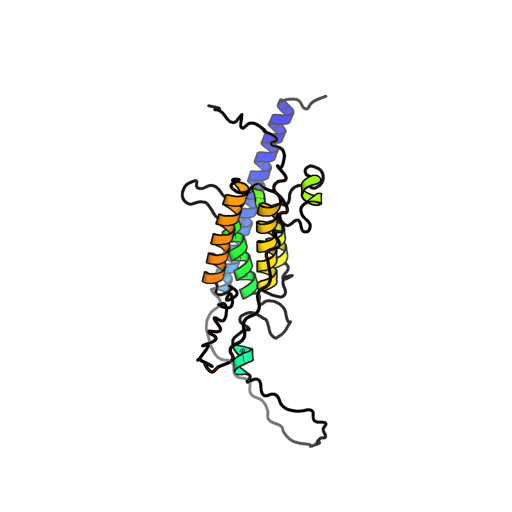. SER A 1 94 ? -12.585 1.871 16.588 1.00 91.31 94 SER A C 1
ATOM 744 O O . SER A 1 94 ? -11.660 1.901 15.771 1.00 91.31 94 SER A O 1
ATOM 746 N N . ASP A 1 95 ? -13.636 2.687 16.480 1.00 92.69 95 ASP A N 1
ATOM 747 C CA . ASP A 1 95 ? -13.793 3.642 15.372 1.00 92.69 95 ASP A CA 1
ATOM 748 C C . ASP A 1 95 ? -12.611 4.615 15.255 1.00 92.69 95 ASP A C 1
ATOM 750 O O . ASP A 1 95 ? -12.210 4.994 14.151 1.00 92.69 95 ASP A O 1
ATOM 754 N N . GLU A 1 96 ? -12.009 4.986 16.387 1.00 93.56 96 GLU A N 1
ATOM 755 C CA . GLU A 1 96 ? -10.821 5.837 16.413 1.00 93.56 96 GLU A CA 1
ATOM 756 C C . GLU A 1 96 ? -9.595 5.115 15.832 1.00 93.56 96 GLU A C 1
ATOM 758 O O . GLU A 1 96 ? -8.862 5.693 15.025 1.00 93.56 96 GLU A O 1
ATOM 763 N N . LEU A 1 97 ? -9.393 3.834 16.162 1.00 94.06 97 LEU A N 1
ATOM 764 C CA . LEU A 1 97 ? -8.327 3.027 15.566 1.00 94.06 97 LEU A CA 1
ATOM 765 C C . LEU A 1 97 ? -8.533 2.866 14.055 1.00 94.06 97 LEU A C 1
ATOM 767 O O . LEU A 1 97 ? -7.607 3.098 13.276 1.00 94.06 97 LEU A O 1
ATOM 771 N N . ILE A 1 98 ? -9.757 2.567 13.619 1.00 95.81 98 ILE A N 1
ATOM 772 C CA . ILE A 1 98 ? -10.105 2.472 12.194 1.00 95.81 98 ILE A CA 1
ATOM 773 C C . ILE A 1 98 ? -9.796 3.783 11.468 1.00 95.81 98 ILE A C 1
ATOM 775 O O . ILE A 1 98 ? -9.179 3.782 10.399 1.00 95.81 98 ILE A O 1
ATOM 779 N N . LYS A 1 99 ? -10.158 4.926 12.057 1.00 96.62 99 LYS A N 1
ATOM 780 C CA . LYS A 1 99 ? -9.862 6.250 11.501 1.00 96.62 99 LYS A CA 1
ATOM 781 C C . LYS A 1 99 ? -8.356 6.493 11.374 1.00 96.62 99 LYS A C 1
ATOM 783 O O . LYS A 1 99 ? -7.917 6.991 10.332 1.00 96.62 99 LYS A O 1
ATOM 788 N N . LYS A 1 100 ? -7.558 6.109 12.378 1.00 96.94 100 LYS A N 1
ATOM 789 C CA . LYS A 1 100 ? -6.087 6.169 12.314 1.00 96.94 100 LYS A CA 1
ATOM 790 C C . LYS A 1 100 ? -5.547 5.316 11.166 1.00 96.94 100 LYS A C 1
ATOM 792 O O . LYS A 1 100 ? -4.818 5.840 10.327 1.00 96.94 100 LYS A O 1
ATOM 797 N N . LEU A 1 101 ? -5.957 4.052 11.059 1.00 97.38 101 LEU A N 1
ATOM 798 C CA . LEU A 1 101 ? -5.499 3.139 10.004 1.00 97.38 101 LEU A CA 1
ATOM 799 C C . LEU A 1 101 ? -5.894 3.618 8.594 1.00 97.38 101 LEU A C 1
ATOM 801 O O . LEU A 1 101 ? -5.073 3.593 7.674 1.00 97.38 101 LEU A O 1
ATOM 805 N N . VAL A 1 102 ? -7.108 4.154 8.421 1.00 98.12 102 VAL A N 1
ATOM 806 C CA . VAL A 1 102 ? -7.543 4.787 7.161 1.00 98.12 102 VAL A CA 1
ATOM 807 C C . VAL A 1 102 ? -6.656 5.981 6.804 1.00 98.12 102 VAL A C 1
ATOM 809 O O . VAL A 1 102 ? -6.296 6.155 5.637 1.00 98.12 102 VAL A O 1
ATOM 812 N N . ASN A 1 103 ? -6.303 6.817 7.782 1.00 98.06 103 ASN A N 1
ATOM 813 C CA . ASN A 1 103 ? -5.432 7.969 7.558 1.00 98.06 103 ASN A CA 1
ATOM 814 C C . ASN A 1 103 ? -4.004 7.545 7.207 1.00 98.06 103 ASN A C 1
ATOM 816 O O . ASN A 1 103 ? -3.416 8.135 6.304 1.00 98.06 103 ASN A O 1
ATOM 820 N N . ILE A 1 104 ? -3.477 6.502 7.854 1.00 98.25 104 ILE A N 1
ATOM 821 C CA . ILE A 1 104 ? -2.177 5.912 7.513 1.00 98.25 104 ILE A CA 1
ATOM 822 C C . ILE A 1 104 ? -2.201 5.400 6.072 1.00 98.25 104 ILE A C 1
ATOM 824 O O . ILE A 1 104 ? -1.359 5.804 5.275 1.00 98.25 104 ILE A O 1
ATOM 828 N N . THR A 1 105 ? -3.211 4.607 5.702 1.00 98.38 105 THR A N 1
ATOM 829 C CA . THR A 1 105 ? -3.356 4.073 4.337 1.00 98.38 105 THR A CA 1
ATOM 830 C C . THR A 1 105 ? -3.384 5.191 3.293 1.00 98.38 105 THR A C 1
ATOM 832 O O . THR A 1 105 ? -2.665 5.143 2.297 1.00 98.38 105 THR A O 1
ATOM 835 N N . LYS A 1 106 ? -4.168 6.251 3.533 1.00 98.00 106 LYS A N 1
ATOM 836 C CA . LYS A 1 106 ? -4.189 7.435 2.658 1.00 98.00 106 LYS A CA 1
ATOM 837 C C . LYS A 1 106 ? -2.838 8.147 2.617 1.00 98.00 106 LYS A C 1
ATOM 839 O O . LYS A 1 106 ? -2.436 8.600 1.551 1.00 98.00 106 LYS A O 1
ATOM 844 N N . GLY A 1 107 ? -2.151 8.250 3.753 1.00 97.81 107 GLY A N 1
ATOM 845 C CA . GLY A 1 107 ? -0.812 8.828 3.846 1.00 97.81 107 GLY A CA 1
ATOM 846 C C . GLY A 1 107 ? 0.178 8.131 2.916 1.00 97.81 107 GLY A C 1
ATOM 847 O O . GLY A 1 107 ? 0.910 8.812 2.206 1.00 97.81 107 GLY A O 1
ATOM 848 N N . ILE A 1 108 ? 0.119 6.799 2.843 1.00 98.12 108 ILE A N 1
ATOM 849 C CA . ILE A 1 108 ? 0.932 5.991 1.924 1.00 98.12 108 ILE A CA 1
ATOM 850 C C . ILE A 1 108 ? 0.501 6.174 0.468 1.00 98.12 108 ILE A C 1
ATOM 852 O O . ILE A 1 108 ? 1.339 6.458 -0.384 1.00 98.12 108 ILE A O 1
ATOM 856 N N . ILE A 1 109 ? -0.800 6.099 0.177 1.00 97.62 109 ILE A N 1
ATOM 857 C CA . ILE A 1 109 ? -1.334 6.269 -1.187 1.00 97.62 109 ILE A CA 1
ATOM 858 C C . ILE A 1 109 ? -0.954 7.633 -1.787 1.00 97.62 109 ILE A C 1
ATOM 860 O O . ILE A 1 109 ? -0.634 7.739 -2.972 1.00 97.62 109 ILE A O 1
ATOM 864 N N . TYR A 1 110 ? -0.982 8.695 -0.981 1.00 96.69 110 TYR A N 1
ATOM 865 C CA . TYR A 1 110 ? -0.653 10.050 -1.426 1.00 96.69 110 TYR A CA 1
ATOM 866 C C . TYR A 1 110 ? 0.806 10.443 -1.175 1.00 96.69 110 TYR A C 1
ATOM 868 O O . TYR A 1 110 ? 1.171 11.596 -1.432 1.00 96.69 110 TYR A O 1
ATOM 876 N N . PHE A 1 111 ? 1.642 9.514 -0.704 1.00 96.50 111 PHE A N 1
ATOM 877 C CA . PHE A 1 111 ? 3.051 9.773 -0.454 1.00 96.50 111 PHE A CA 1
ATOM 878 C C . PHE A 1 111 ? 3.764 10.155 -1.753 1.00 96.50 111 PHE A C 1
ATOM 880 O O . PHE A 1 111 ? 3.659 9.480 -2.783 1.00 96.50 111 PHE A O 1
ATOM 887 N N . LYS A 1 112 ? 4.495 11.269 -1.694 1.00 94.62 112 LYS A N 1
ATOM 888 C CA . LYS A 1 112 ? 5.307 11.775 -2.798 1.00 94.62 112 LYS A CA 1
ATOM 889 C C . LYS A 1 112 ? 6.765 11.746 -2.398 1.00 94.62 112 LYS A C 1
ATOM 891 O O . LYS A 1 112 ? 7.123 12.255 -1.334 1.00 94.62 112 LYS A O 1
ATOM 896 N N . ASP A 1 113 ? 7.597 11.233 -3.292 1.00 90.81 113 ASP A N 1
ATOM 897 C CA . ASP A 1 113 ? 9.036 11.310 -3.112 1.00 90.81 113 ASP A CA 1
ATOM 898 C C . ASP A 1 113 ? 9.500 12.776 -3.042 1.00 90.81 113 ASP A C 1
ATOM 900 O O . ASP A 1 113 ? 9.004 13.660 -3.751 1.00 90.81 113 ASP A O 1
ATOM 904 N N . LYS A 1 114 ? 10.451 13.058 -2.149 1.00 89.62 114 LYS A N 1
ATOM 905 C CA . LYS A 1 114 ? 10.876 14.432 -1.859 1.00 89.62 114 LYS A CA 1
ATOM 906 C C . LYS A 1 114 ? 11.623 15.053 -3.032 1.00 89.62 114 LYS A C 1
ATOM 908 O O . LYS A 1 114 ? 11.434 16.251 -3.264 1.00 89.62 114 LYS A O 1
ATOM 913 N N . ALA A 1 115 ? 12.426 14.254 -3.735 1.00 90.81 115 ALA A N 1
ATOM 914 C CA . ALA A 1 115 ? 13.265 14.699 -4.839 1.00 90.81 115 ALA A CA 1
ATOM 915 C C . ALA A 1 115 ? 12.461 14.806 -6.141 1.00 90.81 115 ALA A C 1
ATOM 917 O O . ALA A 1 115 ? 12.405 15.868 -6.750 1.00 90.81 115 ALA A O 1
ATOM 918 N N . THR A 1 116 ? 11.782 13.729 -6.527 1.00 91.25 116 THR A N 1
ATOM 919 C CA . THR A 1 116 ? 11.102 13.607 -7.825 1.00 91.25 116 THR A CA 1
ATOM 920 C C . THR A 1 116 ? 9.657 14.103 -7.815 1.00 91.25 116 THR A C 1
ATOM 922 O O . THR A 1 116 ? 9.063 14.277 -8.874 1.00 91.25 116 THR A O 1
ATOM 925 N N . LYS A 1 117 ? 9.053 14.304 -6.634 1.00 93.19 117 LYS A N 1
ATOM 926 C CA . LYS A 1 117 ? 7.618 14.617 -6.446 1.00 93.19 117 LYS A CA 1
ATOM 927 C C . LYS A 1 117 ? 6.651 13.571 -7.017 1.00 93.19 117 LYS A C 1
ATOM 929 O O . LYS A 1 117 ? 5.435 13.792 -6.983 1.00 93.19 117 LYS A O 1
ATOM 934 N N . ARG A 1 118 ? 7.160 12.429 -7.487 1.00 95.31 118 ARG A N 1
ATOM 935 C CA . ARG A 1 118 ? 6.376 11.312 -8.014 1.00 95.31 118 ARG A CA 1
ATOM 936 C C . ARG A 1 118 ? 5.602 10.630 -6.889 1.00 95.31 118 ARG A C 1
ATOM 938 O O . ARG A 1 118 ? 6.114 10.483 -5.779 1.00 95.31 118 ARG A O 1
ATOM 945 N N . ARG A 1 119 ? 4.368 10.204 -7.177 1.00 95.19 119 ARG A N 1
ATOM 946 C CA . ARG A 1 119 ? 3.611 9.314 -6.288 1.00 95.19 119 ARG A CA 1
ATOM 947 C C . ARG A 1 119 ? 4.133 7.897 -6.464 1.00 95.19 119 ARG A C 1
ATOM 949 O O . ARG A 1 119 ? 4.011 7.333 -7.546 1.00 95.19 119 ARG A O 1
ATOM 956 N N . LEU A 1 120 ? 4.701 7.333 -5.405 1.00 96.31 120 LEU A N 1
ATOM 957 C CA . LEU A 1 120 ? 5.297 5.995 -5.468 1.00 96.31 120 LEU A CA 1
ATOM 958 C C . LEU A 1 120 ? 4.229 4.893 -5.478 1.00 96.31 120 LEU A C 1
ATOM 960 O O . LEU A 1 120 ? 4.437 3.823 -6.032 1.00 96.31 120 LEU A O 1
ATOM 964 N N . ALA A 1 121 ? 3.060 5.176 -4.900 1.00 97.31 121 ALA A N 1
ATOM 965 C CA . ALA A 1 121 ? 1.977 4.214 -4.722 1.00 97.31 121 ALA A CA 1
ATOM 966 C C . ALA A 1 121 ? 1.2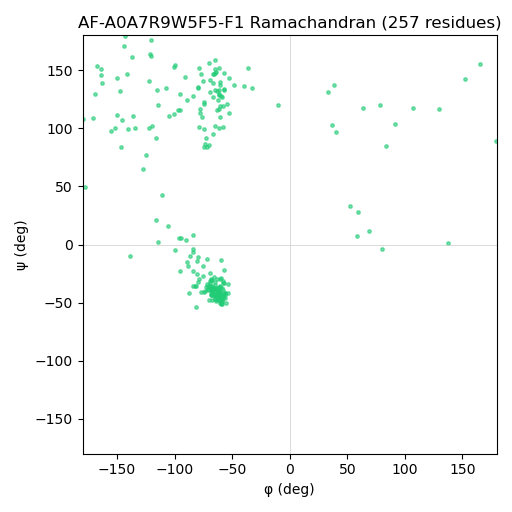38 3.818 -6.013 1.00 97.31 121 ALA A C 1
ATOM 968 O O . ALA A 1 121 ? 0.459 2.873 -5.982 1.00 97.31 121 ALA A O 1
ATOM 969 N N . GLU A 1 122 ? 1.441 4.529 -7.128 1.00 96.25 122 GLU A N 1
ATOM 970 C CA . GLU A 1 122 ? 0.563 4.466 -8.308 1.00 96.25 122 GLU A CA 1
ATOM 971 C C . GLU A 1 122 ? 0.389 3.051 -8.875 1.00 96.25 122 GLU A C 1
ATOM 973 O O . GLU A 1 122 ? -0.737 2.629 -9.127 1.00 96.25 122 GLU A O 1
ATOM 978 N N . ILE A 1 123 ? 1.476 2.286 -8.981 1.00 96.69 123 ILE A N 1
ATOM 979 C CA . ILE A 1 123 ? 1.435 0.904 -9.480 1.00 96.69 123 ILE A CA 1
ATOM 980 C C . ILE A 1 123 ? 0.977 -0.135 -8.453 1.00 96.69 123 ILE A C 1
ATOM 982 O O . ILE A 1 123 ? 0.740 -1.281 -8.811 1.00 96.69 123 ILE A O 1
ATOM 986 N N . PHE A 1 124 ? 0.867 0.248 -7.182 1.00 98.31 124 PHE A N 1
ATOM 987 C CA . PHE A 1 124 ? 0.457 -0.640 -6.094 1.00 98.31 124 PHE A CA 1
ATOM 988 C C . PHE A 1 124 ? -1.022 -0.471 -5.735 1.00 98.31 124 PHE A C 1
ATOM 990 O O . PHE A 1 124 ? -1.524 -1.188 -4.870 1.00 98.31 124 PHE A O 1
ATOM 997 N N . LEU A 1 125 ? -1.725 0.489 -6.352 1.00 98.00 125 LEU A N 1
ATOM 998 C CA . LEU A 1 125 ? -3.133 0.765 -6.053 1.00 98.00 125 LEU A CA 1
ATOM 999 C C . LEU A 1 125 ? -4.020 -0.441 -6.354 1.00 98.00 125 LEU A C 1
ATOM 1001 O O . LEU A 1 125 ? -4.833 -0.825 -5.513 1.00 98.00 125 LEU A O 1
ATOM 1005 N N . GLU A 1 126 ? -3.812 -1.044 -7.521 1.00 97.81 126 GLU A N 1
ATOM 1006 C CA . GLU A 1 126 ? -4.538 -2.210 -8.008 1.00 97.81 126 GLU A CA 1
ATOM 1007 C C . GLU A 1 126 ? -3.560 -3.342 -8.308 1.00 97.81 126 GLU A C 1
ATOM 1009 O O . GLU A 1 126 ? -2.484 -3.125 -8.867 1.00 97.81 126 GLU A O 1
ATOM 1014 N N . LYS A 1 127 ? -3.954 -4.571 -7.972 1.00 95.88 127 LYS A N 1
ATOM 1015 C CA . LYS A 1 127 ? -3.231 -5.770 -8.409 1.00 95.88 127 LYS A CA 1
ATOM 1016 C C . LYS A 1 127 ? -3.280 -5.894 -9.944 1.00 95.88 127 LYS A C 1
ATOM 1018 O O . LYS A 1 127 ? -4.296 -5.526 -10.542 1.00 95.88 127 LYS A O 1
ATOM 1023 N N . PRO A 1 128 ? -2.242 -6.456 -10.595 1.00 96.56 128 PRO A N 1
ATOM 1024 C CA . PRO A 1 128 ? -2.248 -6.675 -12.042 1.00 96.56 128 PRO A CA 1
ATOM 1025 C C . PRO A 1 128 ? -3.488 -7.444 -12.510 1.00 96.56 128 PRO A C 1
ATOM 1027 O O . PRO A 1 128 ? -3.951 -8.357 -11.826 1.00 96.56 128 PRO A O 1
ATOM 1030 N N . CYS A 1 129 ? -4.043 -7.116 -13.679 1.00 96.31 129 CYS A N 1
ATOM 1031 C CA . CYS A 1 129 ? -5.198 -7.845 -14.208 1.00 96.31 129 CYS A CA 1
ATOM 1032 C C . CYS A 1 129 ? -4.805 -9.287 -14.569 1.00 96.31 129 CYS A C 1
ATOM 1034 O O . CYS A 1 129 ? -3.882 -9.506 -15.348 1.00 96.31 129 CYS A O 1
ATOM 1036 N N . ARG A 1 130 ? -5.543 -10.278 -14.051 1.00 96.31 130 ARG A N 1
ATOM 1037 C CA . ARG A 1 130 ? -5.257 -11.709 -14.271 1.00 96.31 130 ARG A CA 1
ATOM 1038 C C . ARG A 1 130 ? -5.253 -12.116 -15.746 1.00 96.31 130 ARG A C 1
ATOM 1040 O O . ARG A 1 130 ? -4.511 -13.012 -16.119 1.00 96.31 130 ARG A O 1
ATOM 1047 N N . GLN A 1 131 ? -6.083 -11.485 -16.574 1.00 96.31 131 GLN A N 1
ATOM 1048 C CA . GLN A 1 131 ? -6.170 -11.822 -17.999 1.00 96.31 131 GLN A CA 1
ATOM 1049 C C . GLN A 1 131 ? -4.931 -11.367 -18.774 1.00 96.31 131 GLN A C 1
ATOM 1051 O O . GLN A 1 131 ? -4.523 -12.037 -19.716 1.00 96.31 131 GLN A O 1
ATOM 1056 N N . THR A 1 132 ? -4.337 -10.239 -18.381 1.00 96.50 132 THR A N 1
ATOM 1057 C CA . THR A 1 132 ? -3.176 -9.658 -19.069 1.00 96.50 132 THR A CA 1
ATOM 1058 C C . THR A 1 132 ? -1.849 -10.057 -18.430 1.00 96.50 132 THR A C 1
ATOM 1060 O O . THR A 1 132 ? -0.831 -10.028 -19.108 1.00 96.50 132 THR A O 1
ATOM 1063 N N . TYR A 1 133 ? -1.860 -10.441 -17.151 1.00 95.44 133 TYR A N 1
ATOM 1064 C CA . TYR A 1 133 ? -0.696 -10.893 -16.384 1.00 95.44 133 TYR A CA 1
ATOM 1065 C C . TYR A 1 133 ? -0.974 -12.249 -15.724 1.00 95.44 133 TYR A C 1
ATOM 1067 O O . TYR A 1 133 ? -1.093 -12.315 -14.501 1.00 95.44 133 TYR A O 1
ATOM 1075 N N . PRO A 1 134 ? -1.167 -13.333 -16.496 1.00 97.19 134 PRO A N 1
ATOM 1076 C CA . PRO A 1 134 ? -1.459 -14.647 -15.925 1.00 97.19 134 PRO A CA 1
ATOM 1077 C C . PRO A 1 134 ? -0.288 -15.202 -15.099 1.00 97.19 134 PRO A C 1
ATOM 1079 O O . PRO A 1 134 ? -0.514 -15.764 -14.029 1.00 97.19 134 PRO A O 1
ATOM 1082 N N . ASP A 1 135 ? 0.946 -14.967 -15.545 1.00 96.69 135 ASP A N 1
ATOM 1083 C CA . ASP A 1 135 ? 2.203 -15.368 -14.902 1.00 96.69 135 ASP A CA 1
ATOM 1084 C C . ASP A 1 135 ? 2.384 -14.757 -13.506 1.00 96.69 135 ASP A C 1
ATOM 1086 O O . ASP A 1 135 ? 2.847 -15.429 -12.582 1.00 96.69 135 ASP A O 1
ATOM 1090 N N . TYR A 1 136 ? 1.929 -13.516 -13.306 1.00 97.69 136 TYR A N 1
ATOM 1091 C CA . TYR A 1 136 ? 1.882 -12.899 -11.981 1.00 97.69 136 TYR A CA 1
ATOM 1092 C C . TYR A 1 136 ? 1.131 -13.775 -10.975 1.00 97.69 136 TYR A C 1
ATOM 1094 O O . TYR A 1 136 ? 1.592 -13.962 -9.853 1.00 97.69 136 TYR A O 1
ATOM 1102 N N . TYR A 1 137 ? 0.010 -14.370 -11.381 1.00 98.06 137 TYR A N 1
ATOM 1103 C CA . TYR A 1 137 ? -0.817 -15.211 -10.515 1.00 98.06 137 TYR A CA 1
ATOM 1104 C C . TYR A 1 137 ? -0.335 -16.666 -10.420 1.00 98.06 137 TYR A C 1
ATOM 1106 O O . TYR A 1 137 ? -0.889 -17.430 -9.630 1.00 98.06 137 TYR A O 1
ATOM 1114 N N . GLU A 1 138 ? 0.667 -17.062 -11.207 1.00 97.69 138 GLU A N 1
ATOM 1115 C CA . GLU A 1 138 ? 1.381 -18.332 -11.027 1.00 97.69 138 GLU A CA 1
ATOM 1116 C C . GLU A 1 138 ? 2.459 -18.204 -9.944 1.00 97.69 138 GLU A C 1
ATOM 1118 O O . GLU A 1 138 ? 2.691 -19.136 -9.173 1.00 97.69 138 GLU A O 1
ATOM 1123 N N . VAL A 1 139 ? 3.104 -17.035 -9.869 1.00 97.31 139 VAL A N 1
ATOM 1124 C CA . VAL A 1 139 ? 4.182 -16.750 -8.913 1.00 97.31 139 VAL A CA 1
ATOM 1125 C C . VAL A 1 139 ? 3.634 -16.235 -7.578 1.00 97.31 139 VAL A C 1
ATOM 1127 O O . VAL A 1 139 ? 4.111 -16.634 -6.513 1.00 97.31 139 VAL A O 1
ATOM 1130 N N . ILE A 1 140 ? 2.635 -15.351 -7.617 1.00 98.12 140 ILE A N 1
ATOM 1131 C CA . ILE A 1 140 ? 2.087 -14.667 -6.444 1.00 98.12 140 ILE A CA 1
ATOM 1132 C C . ILE A 1 140 ? 0.833 -15.376 -5.937 1.00 98.12 140 ILE A C 1
ATOM 1134 O O . ILE A 1 140 ? -0.204 -15.406 -6.598 1.00 98.12 140 ILE A O 1
ATOM 1138 N N . LYS A 1 141 ? 0.931 -15.908 -4.713 1.00 96.62 141 LYS A N 1
ATOM 1139 C CA . LYS A 1 141 ? -0.136 -16.683 -4.060 1.00 96.62 141 LYS A CA 1
ATOM 1140 C C . LYS A 1 141 ? -1.298 -15.820 -3.577 1.00 96.62 141 LYS A C 1
ATOM 1142 O O . LYS A 1 141 ? -2.449 -16.213 -3.734 1.00 96.62 141 LYS A O 1
ATOM 1147 N N . GLU A 1 142 ? -0.993 -14.648 -3.024 1.00 97.62 142 GLU A N 1
ATOM 1148 C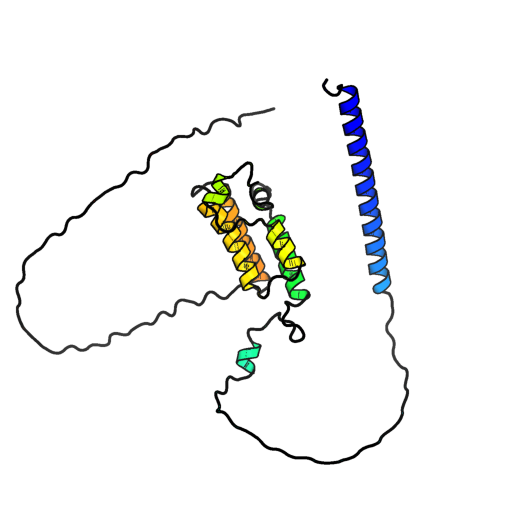 CA . GLU A 1 142 ? -1.978 -13.741 -2.424 1.00 97.62 142 GLU A CA 1
ATOM 1149 C C . GLU A 1 142 ? -1.890 -12.344 -3.060 1.00 97.62 142 GLU A C 1
ATOM 1151 O O . GLU A 1 142 ? -1.298 -11.427 -2.492 1.00 97.62 142 GLU A O 1
ATOM 1156 N N . PRO A 1 143 ? -2.439 -12.161 -4.276 1.00 98.19 143 PRO A N 1
ATOM 1157 C CA . PRO A 1 143 ? -2.499 -10.865 -4.944 1.00 98.19 143 PRO A CA 1
ATOM 1158 C C . PRO A 1 143 ? -3.326 -9.855 -4.148 1.00 98.19 143 PRO A C 1
ATOM 1160 O O . PRO A 1 143 ? -4.516 -10.065 -3.903 1.00 98.19 143 PRO A O 1
ATOM 1163 N N . ILE A 1 144 ? -2.725 -8.714 -3.831 1.00 98.62 144 ILE A N 1
ATOM 1164 C CA . ILE A 1 144 ? -3.356 -7.630 -3.077 1.00 98.62 144 ILE A CA 1
ATOM 1165 C C . ILE A 1 144 ? -2.915 -6.279 -3.648 1.00 98.62 144 ILE A C 1
ATOM 1167 O O . ILE A 1 144 ? -1.794 -6.158 -4.141 1.00 98.62 144 ILE A O 1
ATOM 1171 N N . GLY A 1 145 ? -3.799 -5.281 -3.610 1.00 98.44 145 GLY A N 1
ATOM 1172 C CA . GLY A 1 145 ? -3.491 -3.876 -3.896 1.00 98.44 145 GLY A CA 1
ATOM 1173 C C . GLY A 1 145 ? -3.812 -2.961 -2.710 1.00 98.44 145 GLY A C 1
ATOM 1174 O O . GLY A 1 145 ? -4.567 -3.324 -1.807 1.00 98.44 145 GLY A O 1
ATOM 1175 N N . MET A 1 146 ? -3.291 -1.732 -2.712 1.00 98.62 146 MET A N 1
ATOM 1176 C CA . MET A 1 146 ? -3.568 -0.754 -1.647 1.00 98.62 146 MET A CA 1
ATOM 1177 C C . MET A 1 146 ? -5.059 -0.406 -1.536 1.00 98.62 146 MET A C 1
ATOM 1179 O O . MET A 1 146 ? -5.537 -0.104 -0.441 1.00 98.62 146 MET A O 1
ATOM 1183 N N . ASN A 1 147 ? -5.815 -0.462 -2.639 1.00 98.31 147 ASN A N 1
ATOM 1184 C CA . ASN A 1 147 ? -7.263 -0.253 -2.602 1.00 98.31 147 ASN A CA 1
ATOM 1185 C C . ASN A 1 147 ? -8.003 -1.402 -1.902 1.00 98.31 147 ASN A C 1
ATOM 1187 O O . ASN A 1 147 ? -9.002 -1.143 -1.226 1.00 98.31 147 ASN A O 1
ATOM 1191 N N . ASP A 1 148 ? -7.497 -2.638 -1.989 1.00 98.50 148 ASP A N 1
ATOM 1192 C CA . ASP A 1 148 ? -8.037 -3.777 -1.239 1.00 98.50 148 ASP A CA 1
ATOM 1193 C C . ASP A 1 148 ? -7.842 -3.555 0.272 1.00 98.50 148 ASP A C 1
ATOM 1195 O O . ASP A 1 148 ? -8.804 -3.647 1.036 1.00 98.50 148 ASP A O 1
ATOM 1199 N N . ILE A 1 149 ? -6.635 -3.149 0.689 1.00 98.62 149 ILE A N 1
ATOM 1200 C CA . ILE A 1 149 ? -6.307 -2.815 2.088 1.00 98.62 149 ILE A CA 1
ATOM 1201 C C . ILE A 1 149 ? -7.199 -1.675 2.596 1.00 98.62 149 ILE A C 1
ATOM 1203 O O . ILE A 1 149 ? -7.827 -1.774 3.653 1.00 98.62 149 ILE A O 1
ATOM 1207 N N . LEU A 1 150 ? -7.320 -0.595 1.813 1.00 98.31 150 LEU A N 1
ATOM 1208 C CA . LEU A 1 150 ? -8.161 0.556 2.149 1.00 98.31 150 LEU A CA 1
ATOM 1209 C C . LEU A 1 150 ? -9.642 0.174 2.281 1.00 98.31 150 LEU A C 1
ATOM 1211 O O . LEU A 1 150 ? -10.360 0.733 3.115 1.00 98.31 150 LEU A O 1
ATOM 1215 N N . LYS A 1 151 ? -10.120 -0.750 1.447 1.00 98.44 151 LYS A N 1
ATOM 1216 C CA . LYS A 1 151 ? -11.483 -1.272 1.531 1.00 98.44 151 LYS A CA 1
ATOM 1217 C C . LYS A 1 151 ? -11.662 -2.100 2.804 1.00 98.44 151 LYS A C 1
ATOM 1219 O O . LYS A 1 151 ? -12.610 -1.832 3.536 1.00 98.44 151 LYS A O 1
ATOM 1224 N N . LYS A 1 152 ? -10.735 -3.021 3.093 1.00 97.88 152 LYS A N 1
ATOM 1225 C CA . LYS A 1 152 ? -10.776 -3.937 4.245 1.00 97.88 152 LYS A CA 1
ATOM 1226 C C . LYS A 1 152 ? -10.751 -3.198 5.588 1.00 97.88 152 LYS A C 1
ATOM 1228 O O . LYS A 1 152 ? -11.526 -3.524 6.486 1.00 97.88 152 LYS A O 1
ATOM 1233 N N . VAL A 1 153 ? -9.957 -2.127 5.708 1.00 97.00 153 VAL A N 1
ATOM 1234 C CA . VAL A 1 153 ? -9.965 -1.276 6.914 1.00 97.00 153 VAL A CA 1
ATOM 1235 C C . VAL A 1 153 ? -11.276 -0.498 7.065 1.00 97.00 153 VAL A C 1
ATOM 1237 O O . VAL A 1 153 ? -11.808 -0.397 8.165 1.00 97.00 153 VAL A O 1
ATOM 1240 N N . ARG A 1 154 ? -11.854 0.020 5.972 1.00 96.38 154 ARG A N 1
ATOM 1241 C CA . ARG A 1 154 ? -13.133 0.755 6.023 1.00 96.38 154 ARG A CA 1
ATOM 1242 C C . ARG A 1 154 ? -14.317 -0.141 6.361 1.00 96.38 154 ARG A C 1
ATOM 1244 O O . ARG A 1 154 ? -15.265 0.339 6.972 1.00 96.38 154 ARG A O 1
ATOM 1251 N N . SER A 1 155 ? -14.265 -1.411 5.967 1.00 96.06 155 SER A N 1
ATOM 1252 C CA . SER A 1 155 ? -15.271 -2.414 6.318 1.00 96.06 155 SER A CA 1
ATOM 1253 C C . SER A 1 155 ? -15.041 -3.048 7.690 1.00 96.06 155 SER A C 1
ATOM 1255 O O . SER A 1 155 ? -15.732 -4.010 8.009 1.00 96.06 155 SER A O 1
ATOM 1257 N N . LYS A 1 156 ? -14.086 -2.535 8.487 1.00 95.19 156 LYS A N 1
ATOM 1258 C CA . LYS A 1 156 ? -13.724 -3.061 9.813 1.00 95.19 156 LYS A CA 1
ATOM 1259 C C . LYS A 1 156 ? -13.418 -4.564 9.801 1.00 95.19 156 LYS A C 1
ATOM 1261 O O . LYS A 1 156 ? -13.704 -5.273 10.753 1.00 95.19 156 LYS A O 1
ATOM 1266 N N . SER A 1 157 ? -12.854 -5.059 8.702 1.00 94.69 157 SER A N 1
ATOM 1267 C CA . SER A 1 157 ? -12.645 -6.497 8.494 1.00 94.69 157 SER A CA 1
ATOM 1268 C C . SER A 1 157 ? -11.298 -7.003 9.015 1.00 94.69 157 SER A C 1
ATOM 1270 O O . SER A 1 157 ? -10.972 -8.162 8.794 1.00 94.69 157 SER A O 1
ATOM 1272 N N . TYR A 1 158 ? -10.511 -6.137 9.651 1.00 95.31 158 TYR A N 1
ATOM 1273 C CA . TYR A 1 158 ? -9.314 -6.521 10.394 1.00 95.31 158 TYR A CA 1
ATOM 1274 C C . TYR A 1 158 ? -9.683 -6.682 11.868 1.00 95.31 158 TYR A C 1
ATOM 1276 O O . TYR A 1 158 ? -10.280 -5.770 12.444 1.00 95.31 158 TYR A O 1
ATOM 1284 N N . ALA A 1 159 ? -9.305 -7.804 12.475 1.00 91.31 159 ALA A N 1
ATOM 1285 C CA . ALA A 1 159 ? -9.475 -8.031 13.907 1.00 91.31 159 ALA A CA 1
ATOM 1286 C C . ALA A 1 159 ? -8.376 -7.335 14.721 1.00 91.31 159 ALA A C 1
ATOM 1288 O O . ALA A 1 159 ? -8.614 -6.879 15.839 1.00 91.31 159 ALA A O 1
ATOM 1289 N N . THR A 1 160 ? -7.170 -7.224 14.154 1.00 92.19 160 THR A N 1
ATOM 1290 C CA . THR A 1 160 ? -6.012 -6.623 14.823 1.00 92.19 160 THR A CA 1
ATOM 1291 C C . THR A 1 160 ? -5.228 -5.693 13.898 1.00 92.19 160 THR A C 1
ATOM 1293 O O . THR A 1 160 ? -5.305 -5.770 12.669 1.00 92.19 160 THR A O 1
ATOM 1296 N N . VAL A 1 161 ? -4.415 -4.818 14.497 1.00 93.44 161 VAL A N 1
ATOM 1297 C CA . VAL A 1 161 ? -3.428 -4.011 13.760 1.00 93.44 161 VAL A CA 1
ATOM 1298 C C . VAL A 1 161 ? -2.371 -4.900 13.093 1.00 93.44 161 VAL A C 1
ATOM 1300 O O . VAL A 1 161 ? -1.868 -4.537 12.031 1.00 93.44 161 VAL A O 1
ATOM 1303 N N . GLY A 1 162 ? -2.080 -6.067 13.678 1.00 94.31 162 GLY A N 1
ATOM 1304 C CA . GLY A 1 162 ? -1.185 -7.074 13.107 1.00 94.31 162 GLY A CA 1
ATOM 1305 C C . GLY A 1 162 ? -1.670 -7.543 11.737 1.00 94.31 162 GLY A C 1
ATOM 1306 O O . GLY A 1 162 ? -0.938 -7.410 10.764 1.00 94.31 162 GLY A O 1
ATOM 1307 N N . GLU A 1 163 ? -2.942 -7.938 11.612 1.00 95.50 163 GLU A N 1
ATOM 1308 C CA . GLU A 1 163 ? -3.521 -8.349 10.319 1.00 95.50 163 GLU A CA 1
ATOM 1309 C C . GLU A 1 163 ? -3.481 -7.224 9.269 1.00 95.50 163 GLU A C 1
ATOM 1311 O O . GLU A 1 163 ? -3.254 -7.462 8.082 1.00 95.50 163 GLU A O 1
ATOM 1316 N N . TYR A 1 164 ? -3.686 -5.973 9.696 1.00 97.19 164 TYR A N 1
ATOM 1317 C CA . TYR A 1 164 ? -3.521 -4.814 8.818 1.00 97.19 164 TYR A CA 1
ATOM 1318 C C . TYR A 1 164 ? -2.071 -4.686 8.332 1.00 97.19 164 TYR A C 1
ATOM 1320 O O . TYR A 1 164 ? -1.837 -4.453 7.146 1.00 97.19 164 TYR A O 1
ATOM 1328 N N . ALA A 1 165 ? -1.094 -4.838 9.228 1.00 96.50 165 ALA A N 1
ATOM 1329 C CA . ALA A 1 165 ? 0.322 -4.773 8.885 1.00 96.50 165 ALA A CA 1
ATOM 1330 C C . ALA A 1 165 ? 0.761 -5.950 7.993 1.00 96.50 165 ALA A C 1
ATOM 1332 O O . ALA A 1 165 ? 1.566 -5.751 7.082 1.00 96.50 165 ALA A O 1
ATOM 1333 N N . GLU A 1 166 ? 0.210 -7.145 8.201 1.00 97.50 166 GLU A N 1
ATOM 1334 C CA . GLU A 1 166 ? 0.473 -8.340 7.393 1.00 97.50 166 GLU A CA 1
ATOM 1335 C C . GLU A 1 166 ? 0.042 -8.169 5.933 1.00 97.50 166 GLU A C 1
ATOM 1337 O O . GLU A 1 166 ? 0.800 -8.524 5.029 1.00 97.50 166 GLU A O 1
ATOM 1342 N N . ASP A 1 167 ? -1.114 -7.555 5.667 1.00 98.56 167 ASP A N 1
ATOM 1343 C CA . ASP A 1 167 ? -1.555 -7.280 4.292 1.00 98.56 167 ASP A CA 1
ATOM 1344 C C . ASP A 1 167 ? -0.607 -6.299 3.572 1.00 98.56 167 ASP A 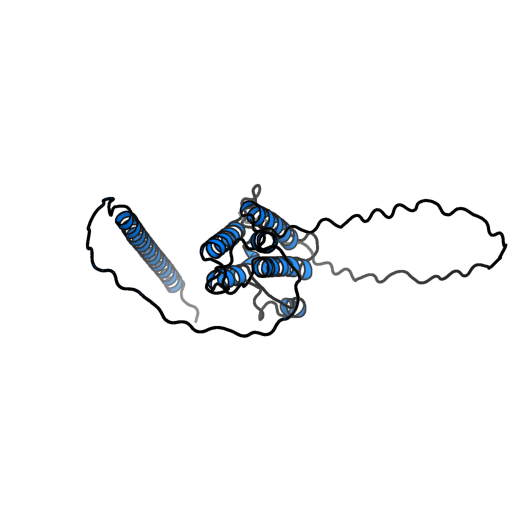C 1
ATOM 1346 O O . ASP A 1 167 ? -0.289 -6.474 2.391 1.00 98.56 167 ASP A O 1
ATOM 1350 N N . TRP A 1 168 ? -0.090 -5.288 4.281 1.00 98.50 168 TRP A N 1
ATOM 1351 C CA . TRP A 1 168 ? 0.945 -4.399 3.739 1.00 98.50 168 TRP A CA 1
ATOM 1352 C C . TRP A 1 168 ? 2.255 -5.135 3.463 1.00 98.50 168 TRP A C 1
ATOM 1354 O O . TRP A 1 168 ? 2.874 -4.932 2.417 1.00 98.50 168 TRP A O 1
ATOM 1364 N N . GLN A 1 169 ? 2.681 -6.002 4.381 1.00 98.19 169 GLN A N 1
ATOM 1365 C CA . GLN A 1 169 ? 3.869 -6.830 4.188 1.00 98.19 169 GLN A CA 1
ATOM 1366 C C . GLN A 1 169 ? 3.704 -7.766 2.992 1.00 98.19 169 GLN A C 1
ATOM 1368 O O . GLN A 1 169 ? 4.620 -7.889 2.180 1.00 98.19 169 GLN A O 1
ATOM 1373 N N . THR A 1 170 ? 2.522 -8.354 2.820 1.00 98.69 170 THR A N 1
ATOM 1374 C CA . THR A 1 170 ? 2.173 -9.178 1.658 1.00 98.69 170 THR A CA 1
ATOM 1375 C C . THR A 1 170 ? 2.282 -8.377 0.366 1.00 98.69 170 THR A C 1
ATOM 1377 O O . THR A 1 170 ? 2.956 -8.815 -0.564 1.00 98.69 170 THR A O 1
ATOM 1380 N N . LEU A 1 171 ? 1.736 -7.157 0.320 1.00 98.62 171 LEU A N 1
ATOM 1381 C CA . LEU A 1 171 ? 1.861 -6.262 -0.836 1.00 98.62 171 LEU A CA 1
ATOM 1382 C C . LEU A 1 171 ? 3.332 -6.010 -1.222 1.00 98.62 171 LEU A C 1
ATOM 1384 O O . LEU A 1 171 ? 3.708 -6.176 -2.387 1.00 98.62 171 LEU A O 1
ATOM 1388 N N . PHE A 1 172 ? 4.182 -5.635 -0.261 1.00 98.50 172 PHE A N 1
ATOM 1389 C CA . PHE A 1 172 ? 5.596 -5.347 -0.534 1.00 98.50 172 PHE A CA 1
ATOM 1390 C C . PHE A 1 172 ? 6.408 -6.607 -0.859 1.00 98.50 172 PHE A C 1
ATOM 1392 O O . PHE A 1 172 ? 7.286 -6.578 -1.725 1.00 98.50 172 PHE A O 1
ATOM 1399 N N . ASN A 1 173 ? 6.101 -7.736 -0.222 1.00 98.38 173 ASN A N 1
ATOM 1400 C CA . ASN A 1 173 ? 6.747 -9.013 -0.510 1.00 98.38 173 ASN A CA 1
ATOM 1401 C C . ASN A 1 173 ? 6.358 -9.548 -1.886 1.00 98.38 173 ASN A C 1
ATOM 1403 O O . ASN A 1 173 ? 7.221 -10.070 -2.588 1.00 98.38 173 ASN A O 1
ATOM 1407 N N . ASN A 1 174 ? 5.115 -9.348 -2.325 1.00 98.50 174 ASN A N 1
ATOM 1408 C CA . ASN A 1 174 ? 4.698 -9.668 -3.687 1.00 98.50 174 ASN A CA 1
ATOM 1409 C C . ASN A 1 174 ? 5.495 -8.855 -4.711 1.00 98.50 174 ASN A C 1
ATOM 1411 O O . ASN A 1 174 ? 5.986 -9.410 -5.694 1.00 98.50 174 ASN A O 1
ATOM 1415 N N . ALA A 1 175 ? 5.695 -7.559 -4.450 1.00 98.06 175 ALA A N 1
ATOM 1416 C CA . ALA A 1 175 ? 6.521 -6.705 -5.296 1.00 98.06 175 ALA A CA 1
ATOM 1417 C C . ALA A 1 175 ? 7.964 -7.227 -5.392 1.00 98.06 175 ALA A C 1
ATOM 1419 O O . ALA A 1 175 ? 8.486 -7.357 -6.496 1.00 98.06 175 ALA A O 1
ATOM 1420 N N . ARG A 1 176 ? 8.580 -7.593 -4.261 1.00 98.06 176 ARG A N 1
ATOM 1421 C CA . ARG A 1 176 ? 9.937 -8.171 -4.209 1.00 98.06 176 ARG A CA 1
ATOM 1422 C C . ARG A 1 176 ? 10.047 -9.571 -4.812 1.00 98.06 176 ARG A C 1
ATOM 1424 O O . ARG A 1 176 ? 11.107 -9.932 -5.301 1.00 98.06 176 ARG A O 1
ATOM 1431 N N . THR A 1 177 ? 8.980 -10.361 -4.755 1.00 97.94 177 THR A N 1
ATOM 1432 C CA . THR A 1 177 ? 8.969 -11.735 -5.276 1.00 97.94 177 THR A CA 1
ATOM 1433 C C . THR A 1 177 ? 8.851 -11.747 -6.795 1.00 97.94 177 THR A C 1
ATOM 1435 O O . THR A 1 177 ? 9.506 -12.547 -7.457 1.00 97.94 177 THR A O 1
ATOM 1438 N N . TYR A 1 178 ? 8.011 -10.871 -7.348 1.00 97.88 178 TYR A N 1
ATOM 1439 C CA . TYR A 1 178 ? 7.757 -10.827 -8.784 1.00 97.88 178 TYR A CA 1
ATOM 1440 C C . TYR A 1 178 ? 8.803 -10.013 -9.558 1.00 97.88 178 TYR A C 1
ATOM 1442 O O . TYR A 1 178 ? 9.141 -10.361 -10.686 1.00 97.88 178 TYR A O 1
ATOM 1450 N N . ASN A 1 179 ? 9.315 -8.928 -8.970 1.00 97.62 179 ASN A N 1
ATOM 1451 C CA . ASN A 1 179 ? 10.224 -8.005 -9.649 1.00 97.62 179 ASN A CA 1
ATOM 1452 C C . ASN A 1 179 ? 11.684 -8.253 -9.252 1.00 97.62 179 ASN A C 1
ATOM 1454 O O . ASN A 1 179 ? 11.976 -8.693 -8.143 1.00 97.62 179 ASN A O 1
ATOM 1458 N N . GLU A 1 180 ? 12.616 -7.920 -10.146 1.00 94.31 180 GLU A N 1
ATOM 1459 C CA . GLU A 1 180 ? 14.050 -8.075 -9.884 1.00 94.31 180 GLU A CA 1
ATOM 1460 C C . GLU A 1 180 ? 14.547 -7.138 -8.770 1.00 94.31 180 GLU A C 1
ATOM 1462 O O . GLU A 1 180 ? 14.089 -5.995 -8.632 1.00 94.31 180 GLU A O 1
ATOM 1467 N N . GLU A 1 181 ? 15.532 -7.601 -7.996 1.00 94.38 181 GLU A N 1
ATOM 1468 C CA . GLU A 1 181 ? 16.223 -6.772 -7.006 1.00 94.38 181 GLU A CA 1
ATOM 1469 C C . GLU A 1 181 ? 16.844 -5.535 -7.671 1.00 94.38 181 GLU A C 1
ATOM 1471 O O . GLU A 1 181 ? 17.489 -5.620 -8.714 1.00 94.38 181 GLU A O 1
ATOM 1476 N N . GLY A 1 182 ? 16.643 -4.365 -7.063 1.00 92.69 182 GLY A N 1
ATOM 1477 C CA . GLY A 1 182 ? 17.116 -3.089 -7.609 1.00 92.69 182 GLY A CA 1
ATOM 1478 C C . GLY A 1 182 ? 16.238 -2.497 -8.717 1.00 92.69 182 GLY A C 1
ATOM 1479 O O . GLY A 1 182 ? 16.490 -1.367 -9.132 1.00 92.69 182 GLY A O 1
ATOM 1480 N N . SER A 1 183 ? 15.185 -3.194 -9.163 1.00 97.88 183 SER A N 1
ATOM 1481 C CA . SER A 1 183 ? 14.169 -2.586 -10.027 1.00 97.88 183 SER A CA 1
ATOM 1482 C C . SER A 1 183 ? 13.473 -1.420 -9.319 1.00 97.88 183 SER A C 1
ATOM 1484 O O . SER A 1 183 ? 13.327 -1.400 -8.093 1.00 97.88 183 SER A O 1
ATOM 1486 N N . TRP A 1 184 ? 12.996 -0.446 -10.096 1.00 96.31 184 TRP A N 1
ATOM 1487 C CA . TRP A 1 184 ? 12.312 0.733 -9.556 1.00 96.31 184 TRP A CA 1
ATOM 1488 C C . TRP A 1 184 ? 11.072 0.362 -8.725 1.00 96.31 184 TRP A C 1
ATOM 1490 O O . TRP A 1 184 ? 10.792 1.020 -7.729 1.00 96.31 184 TRP A O 1
ATOM 1500 N N . VAL A 1 185 ? 10.387 -0.735 -9.072 1.00 97.00 185 VAL A N 1
ATOM 1501 C CA . VAL A 1 185 ? 9.242 -1.266 -8.317 1.00 97.00 185 VAL A CA 1
ATOM 1502 C C . VAL A 1 185 ? 9.668 -1.705 -6.915 1.00 97.00 185 VAL A C 1
ATOM 1504 O O . VAL A 1 185 ? 9.019 -1.361 -5.931 1.00 97.00 185 VAL A O 1
ATOM 1507 N N . VAL A 1 186 ? 10.785 -2.427 -6.793 1.00 98.06 186 VAL A N 1
ATOM 1508 C CA . VAL A 1 186 ? 11.312 -2.872 -5.491 1.00 98.06 186 VAL A CA 1
ATOM 1509 C C . VAL A 1 186 ? 11.824 -1.695 -4.658 1.00 98.06 186 VAL A C 1
ATOM 1511 O O . VAL A 1 186 ? 11.617 -1.658 -3.441 1.00 98.06 186 VAL A O 1
ATOM 1514 N N . VAL A 1 187 ? 12.460 -0.714 -5.302 1.00 97.38 187 VAL A N 1
ATOM 1515 C CA . VAL A 1 187 ? 12.916 0.520 -4.643 1.00 97.38 187 VAL A CA 1
ATOM 1516 C C . VAL A 1 187 ? 11.725 1.303 -4.087 1.00 97.38 187 VAL A C 1
ATOM 1518 O O . VAL A 1 187 ? 11.732 1.671 -2.910 1.00 97.38 187 VAL A O 1
ATOM 1521 N N . ASP A 1 188 ? 10.675 1.489 -4.886 1.00 97.50 188 ASP A N 1
ATOM 1522 C CA . ASP A 1 188 ? 9.457 2.183 -4.466 1.00 97.50 188 ASP A CA 1
ATOM 1523 C C . ASP A 1 188 ? 8.735 1.439 -3.338 1.00 97.50 188 ASP A C 1
ATOM 1525 O O . ASP A 1 188 ? 8.337 2.064 -2.355 1.00 97.50 188 ASP A O 1
ATOM 1529 N N . ALA A 1 189 ? 8.621 0.108 -3.430 1.00 98.06 189 ALA A N 1
ATOM 1530 C CA . ALA A 1 189 ? 8.049 -0.723 -2.371 1.00 98.06 189 ALA A CA 1
ATOM 1531 C C . ALA A 1 189 ? 8.804 -0.545 -1.043 1.00 98.06 189 ALA A C 1
ATOM 1533 O O . ALA A 1 189 ? 8.188 -0.373 0.004 1.00 98.06 189 ALA A O 1
ATOM 1534 N N . THR A 1 190 ? 10.138 -0.504 -1.088 1.00 97.75 190 THR A N 1
ATOM 1535 C CA . THR A 1 190 ? 10.981 -0.308 0.105 1.00 97.75 190 THR A CA 1
ATOM 1536 C C . THR A 1 190 ? 10.808 1.092 0.707 1.00 97.75 190 THR A C 1
ATOM 1538 O O . THR A 1 190 ? 10.749 1.255 1.930 1.00 97.75 190 THR A O 1
ATOM 1541 N N . ALA A 1 191 ? 10.694 2.120 -0.138 1.00 96.94 191 ALA A N 1
ATOM 1542 C CA . ALA A 1 191 ? 10.448 3.490 0.306 1.00 96.94 191 ALA A CA 1
ATOM 1543 C C . ALA A 1 191 ? 9.063 3.644 0.958 1.00 96.94 191 ALA A C 1
ATOM 1545 O O . ALA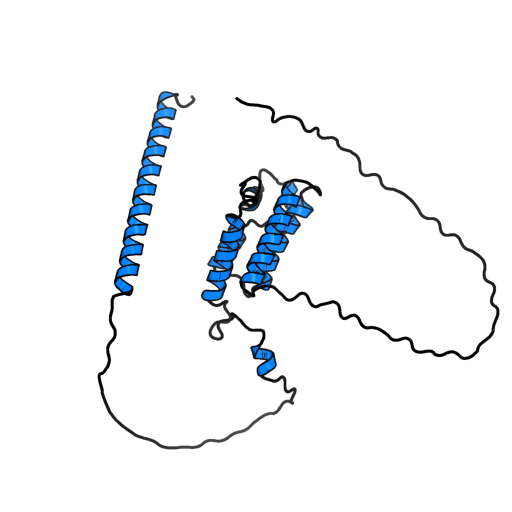 A 1 191 ? 8.942 4.257 2.021 1.00 96.94 191 ALA A O 1
ATOM 1546 N N . LEU A 1 192 ? 8.029 3.050 0.357 1.00 98.12 192 LEU A N 1
ATOM 1547 C CA . LEU A 1 192 ? 6.668 3.031 0.896 1.00 98.12 192 LEU A CA 1
ATOM 1548 C C . LEU A 1 192 ? 6.577 2.236 2.202 1.00 98.12 192 LEU A C 1
ATOM 1550 O O . LEU A 1 192 ? 5.915 2.685 3.133 1.00 98.12 192 LEU A O 1
ATOM 1554 N N . GLU A 1 193 ? 7.275 1.105 2.308 1.00 98.00 193 GLU A N 1
ATOM 1555 C CA . GLU A 1 193 ? 7.360 0.322 3.544 1.00 98.00 193 GLU A CA 1
ATOM 1556 C C . GLU A 1 193 ? 8.011 1.126 4.678 1.00 98.00 193 GLU A C 1
ATOM 1558 O O . GLU A 1 193 ? 7.530 1.133 5.811 1.00 98.00 193 GLU A O 1
ATOM 1563 N N . THR A 1 194 ? 9.073 1.872 4.368 1.00 97.25 194 THR A N 1
ATOM 1564 C CA . THR A 1 194 ? 9.723 2.765 5.337 1.00 97.25 194 THR A CA 1
ATOM 1565 C C . THR A 1 194 ? 8.765 3.857 5.818 1.00 97.25 194 THR A C 1
ATOM 1567 O O . THR A 1 194 ? 8.683 4.127 7.018 1.00 97.25 194 THR A O 1
ATOM 1570 N N . GLU A 1 195 ? 8.008 4.470 4.904 1.00 97.06 195 GLU A N 1
ATOM 1571 C CA . GLU A 1 195 ? 7.005 5.474 5.266 1.00 97.06 195 GLU A CA 1
ATOM 1572 C C . GLU A 1 195 ? 5.850 4.869 6.080 1.00 97.06 195 GLU A C 1
ATOM 1574 O O . GLU A 1 195 ? 5.391 5.494 7.037 1.00 97.06 195 GLU A O 1
ATOM 1579 N N . LEU A 1 196 ? 5.414 3.643 5.767 1.00 97.81 196 LEU A N 1
ATOM 1580 C CA . LEU A 1 196 ? 4.396 2.925 6.539 1.00 97.81 196 LEU A CA 1
ATOM 1581 C C . LEU A 1 196 ? 4.845 2.723 7.982 1.00 97.81 196 LEU A C 1
ATOM 1583 O O . LEU A 1 196 ? 4.109 3.090 8.898 1.00 97.81 196 LEU A O 1
ATOM 1587 N N . ASN A 1 197 ? 6.059 2.214 8.187 1.00 96.31 197 ASN A N 1
ATOM 1588 C CA . ASN A 1 197 ? 6.614 2.013 9.524 1.00 96.31 197 ASN A CA 1
ATOM 1589 C C . ASN A 1 197 ? 6.683 3.337 10.296 1.00 96.31 197 ASN A C 1
ATOM 1591 O O . ASN A 1 197 ? 6.220 3.415 11.433 1.00 96.31 197 ASN A O 1
ATOM 1595 N N . ARG A 1 198 ? 7.135 4.418 9.645 1.00 96.56 198 ARG A N 1
ATOM 1596 C CA . ARG A 1 198 ? 7.166 5.764 10.237 1.00 96.56 198 ARG A CA 1
ATOM 1597 C C . ARG A 1 198 ? 5.776 6.249 10.665 1.00 96.56 198 ARG A C 1
ATOM 1599 O O . ARG A 1 198 ? 5.633 6.886 11.711 1.00 96.56 198 ARG A O 1
ATOM 1606 N N . LEU A 1 199 ? 4.750 6.006 9.849 1.00 96.56 199 LEU A N 1
ATOM 1607 C CA . LEU A 1 199 ? 3.374 6.394 10.162 1.00 96.56 199 LEU A CA 1
ATOM 1608 C C . LEU A 1 199 ? 2.778 5.533 11.281 1.00 96.56 199 LEU A C 1
ATOM 1610 O O . LEU A 1 199 ? 2.097 6.084 12.146 1.00 96.56 199 LEU A O 1
ATOM 1614 N N . LEU A 1 200 ? 3.049 4.228 11.306 1.00 95.00 200 LEU A N 1
ATOM 1615 C CA . LEU A 1 200 ? 2.619 3.333 12.383 1.00 95.00 200 LEU A CA 1
ATOM 1616 C C . LEU A 1 200 ? 3.248 3.733 13.720 1.00 95.00 200 LEU A C 1
ATOM 1618 O O . LEU A 1 200 ? 2.526 3.915 14.698 1.00 95.00 200 LEU A O 1
ATOM 1622 N N . GLU A 1 201 ? 4.560 3.972 13.752 1.00 94.25 201 GLU A N 1
ATOM 1623 C CA . GLU A 1 201 ? 5.275 4.446 14.944 1.00 94.25 201 GLU A CA 1
ATOM 1624 C C . GLU A 1 201 ? 4.712 5.773 15.460 1.00 94.25 201 GLU A C 1
ATOM 1626 O O . GLU A 1 201 ? 4.432 5.912 16.649 1.00 94.25 201 GLU A O 1
ATOM 1631 N N . ARG A 1 202 ? 4.471 6.740 14.563 1.00 94.44 202 ARG A N 1
ATOM 1632 C CA . ARG A 1 202 ? 3.893 8.044 14.929 1.00 94.44 202 ARG A CA 1
ATOM 1633 C C . ARG A 1 202 ? 2.512 7.923 15.575 1.00 94.44 202 ARG A C 1
ATOM 1635 O O . ARG A 1 202 ? 2.136 8.790 16.357 1.00 94.44 202 ARG A O 1
ATOM 1642 N N . ASN A 1 203 ? 1.757 6.887 15.222 1.00 93.06 203 ASN A N 1
ATOM 1643 C CA . ASN A 1 203 ? 0.428 6.623 15.767 1.00 93.06 203 ASN A CA 1
ATOM 1644 C C . ASN A 1 203 ? 0.444 5.627 16.941 1.00 93.06 203 ASN A C 1
ATOM 1646 O O . ASN A 1 203 ? -0.633 5.266 17.405 1.00 93.06 203 ASN A O 1
ATOM 1650 N N . ALA A 1 204 ? 1.627 5.206 17.412 1.00 92.06 204 ALA A N 1
ATOM 1651 C CA . ALA A 1 204 ? 1.816 4.172 18.434 1.00 92.06 204 ALA A CA 1
ATOM 1652 C C . ALA A 1 204 ? 1.221 2.794 18.064 1.00 92.06 204 ALA A C 1
ATOM 1654 O O . ALA A 1 204 ? 0.872 2.006 18.932 1.00 92.06 204 ALA A O 1
ATOM 1655 N N . LEU A 1 205 ? 1.142 2.483 16.765 1.00 88.44 205 LEU A N 1
ATOM 1656 C CA . LEU A 1 205 ? 0.572 1.242 16.213 1.00 88.44 205 LEU A CA 1
ATOM 1657 C C . LEU A 1 205 ? 1.640 0.258 15.704 1.00 88.44 205 LEU A C 1
ATOM 1659 O O . LEU A 1 205 ? 1.347 -0.639 14.921 1.00 88.44 205 LEU A O 1
ATOM 1663 N N . HIS A 1 206 ? 2.900 0.457 16.086 1.00 78.69 206 HIS A N 1
ATOM 1664 C CA . HIS A 1 206 ? 4.011 -0.386 15.654 1.00 78.69 206 HIS A CA 1
ATOM 1665 C C . HIS A 1 206 ? 4.201 -1.566 16.620 1.00 78.69 206 HIS A C 1
ATOM 1667 O O . HIS A 1 206 ? 4.454 -1.361 17.810 1.00 78.69 206 HIS A O 1
ATOM 1673 N N . GLU A 1 207 ? 4.172 -2.799 16.107 1.00 67.38 207 GLU A N 1
ATOM 1674 C CA . GLU A 1 207 ? 4.531 -3.985 16.890 1.00 67.38 207 GLU A CA 1
ATOM 1675 C C . GLU A 1 207 ? 5.984 -3.894 17.358 1.00 67.38 207 GLU A C 1
ATOM 1677 O O . GLU A 1 207 ? 6.922 -3.864 16.558 1.00 67.38 207 GLU A O 1
ATOM 1682 N N . LYS A 1 208 ? 6.214 -3.841 18.673 1.00 57.00 208 LYS A N 1
ATOM 1683 C CA . LYS A 1 208 ? 7.571 -3.852 19.228 1.00 57.00 208 LYS A CA 1
ATOM 1684 C C . LYS A 1 208 ? 8.248 -5.163 18.820 1.00 57.00 208 LYS A C 1
ATOM 1686 O O . LYS A 1 208 ? 8.030 -6.185 19.462 1.00 57.00 208 LYS A O 1
ATOM 1691 N N . LYS A 1 209 ? 9.105 -5.139 17.791 1.00 51.91 209 LYS A N 1
ATOM 1692 C CA . LYS A 1 209 ? 9.974 -6.280 17.474 1.00 51.91 209 LYS A CA 1
ATOM 1693 C C . LYS A 1 209 ? 10.732 -6.647 18.747 1.00 51.91 209 LYS A C 1
ATOM 1695 O O . LYS A 1 209 ? 11.524 -5.844 19.250 1.00 51.91 209 LYS A O 1
ATOM 1700 N N . ALA A 1 210 ? 10.450 -7.830 19.292 1.00 51.75 210 ALA A N 1
ATOM 1701 C CA . ALA A 1 210 ? 11.136 -8.330 20.470 1.00 51.75 210 ALA A CA 1
ATOM 1702 C C . ALA A 1 210 ? 12.643 -8.296 20.189 1.00 51.75 210 ALA A C 1
ATOM 1704 O O . ALA A 1 210 ? 13.124 -8.878 19.214 1.00 51.75 210 ALA A O 1
ATOM 1705 N N . LYS A 1 211 ? 13.402 -7.560 21.011 1.00 47.31 211 LYS A N 1
ATOM 1706 C CA . LYS A 1 211 ? 14.866 -7.574 20.921 1.00 47.31 211 LYS A CA 1
ATOM 1707 C C . LYS A 1 211 ? 15.306 -9.031 21.092 1.00 47.31 211 LYS A C 1
ATOM 1709 O O . LYS A 1 211 ? 14.824 -9.669 22.030 1.00 47.31 211 LYS A O 1
ATOM 1714 N N . PRO A 1 212 ? 16.211 -9.568 20.253 1.00 50.78 212 PRO A N 1
ATOM 1715 C CA . PRO A 1 212 ? 16.696 -10.923 20.457 1.00 50.78 212 PRO A CA 1
ATOM 1716 C C . PRO A 1 212 ? 17.309 -10.995 21.856 1.00 50.78 212 PRO A C 1
ATOM 1718 O O . PRO A 1 212 ? 18.241 -10.245 22.171 1.00 50.78 212 PRO A O 1
ATOM 1721 N N . LEU A 1 213 ? 16.750 -11.857 22.710 1.00 47.69 213 LEU A N 1
ATOM 1722 C CA . LEU A 1 213 ? 17.284 -12.134 24.036 1.00 47.69 213 LEU A CA 1
ATOM 1723 C C . LEU A 1 213 ? 18.716 -12.638 23.847 1.00 47.69 213 LEU A C 1
ATOM 1725 O O . LEU A 1 213 ? 18.952 -13.782 23.465 1.00 47.69 213 LEU A O 1
ATOM 1729 N N . ARG A 1 214 ? 19.703 -11.765 24.074 1.00 56.41 214 ARG A N 1
ATOM 1730 C CA . ARG A 1 214 ? 21.111 -12.162 24.121 1.00 56.41 214 ARG A CA 1
ATOM 1731 C C . ARG A 1 214 ? 21.310 -12.937 25.415 1.00 56.41 214 ARG A C 1
ATOM 1733 O O . ARG A 1 214 ? 21.739 -12.365 26.415 1.00 56.41 214 ARG A O 1
ATOM 1740 N N . ILE A 1 215 ? 21.003 -14.231 25.398 1.00 58.56 215 ILE A N 1
ATOM 1741 C CA . ILE A 1 215 ? 21.384 -15.142 26.474 1.00 58.56 215 ILE A CA 1
ATOM 1742 C C . ILE A 1 215 ? 22.912 -15.227 26.435 1.00 58.56 215 ILE A C 1
ATOM 1744 O O . ILE A 1 215 ? 23.504 -15.960 25.644 1.00 58.56 215 ILE A O 1
ATOM 1748 N N . LYS A 1 216 ? 23.582 -14.411 27.252 1.00 55.09 216 LYS A N 1
ATOM 1749 C CA . LYS A 1 216 ? 25.013 -14.565 27.504 1.00 55.09 216 LYS A CA 1
ATOM 1750 C C . LYS A 1 216 ? 25.173 -15.799 28.385 1.00 55.09 216 LYS A C 1
ATOM 1752 O O . LYS A 1 216 ? 25.126 -15.685 29.605 1.00 55.09 216 LYS A O 1
ATOM 1757 N N . LEU A 1 217 ? 25.372 -16.973 27.784 1.00 53.22 217 LEU A N 1
ATOM 1758 C CA . LEU A 1 217 ? 25.911 -18.105 28.531 1.00 53.22 217 LEU A CA 1
ATOM 1759 C C . LEU A 1 217 ? 27.334 -17.736 28.959 1.00 53.22 217 LEU A C 1
ATOM 1761 O O . LEU A 1 217 ? 28.267 -17.761 28.157 1.00 53.22 217 LEU A O 1
ATOM 1765 N N . SER A 1 218 ? 27.510 -17.357 30.225 1.00 57.69 218 SER A N 1
ATOM 1766 C CA . SER A 1 218 ? 28.840 -17.250 30.807 1.00 57.69 218 SER A CA 1
ATOM 1767 C C . SER A 1 218 ? 29.361 -18.661 31.061 1.00 57.69 218 SER A C 1
ATOM 1769 O O . SER A 1 218 ? 29.008 -19.293 32.057 1.00 57.69 218 SER A O 1
ATOM 1771 N N . LEU A 1 219 ? 30.204 -19.170 30.166 1.00 52.19 219 LEU A N 1
ATOM 1772 C CA . LEU A 1 219 ? 30.904 -20.429 30.385 1.00 52.19 219 LEU A CA 1
ATOM 1773 C C . LEU A 1 219 ? 32.035 -20.194 31.402 1.00 52.19 219 LEU A C 1
ATOM 1775 O O . LEU A 1 219 ? 33.187 -19.943 31.048 1.00 52.19 219 LEU A O 1
ATOM 1779 N N . LYS A 1 220 ? 31.709 -20.229 32.698 1.00 49.38 220 LYS A N 1
ATOM 1780 C CA . LYS A 1 220 ? 32.726 -20.324 33.748 1.00 49.38 220 LYS A CA 1
ATOM 1781 C C . LYS A 1 220 ? 33.191 -21.779 33.854 1.00 49.38 220 LYS A C 1
ATOM 1783 O O . LYS A 1 220 ? 32.531 -22.615 34.450 1.00 49.38 220 LYS A O 1
ATOM 1788 N N . LYS A 1 221 ? 34.355 -22.027 33.249 1.00 45.50 221 LYS A N 1
ATOM 1789 C CA . LYS A 1 221 ? 35.467 -22.848 33.759 1.00 45.50 221 LYS A CA 1
ATOM 1790 C C . LYS A 1 221 ? 35.083 -24.150 34.490 1.00 45.50 221 LYS A C 1
ATOM 1792 O O . LYS A 1 221 ? 34.973 -24.168 35.709 1.00 45.50 221 LYS A O 1
ATOM 1797 N N . ILE A 1 222 ? 35.114 -25.266 33.762 1.00 44.34 222 ILE A N 1
ATOM 1798 C CA . ILE A 1 222 ? 35.494 -26.564 34.337 1.00 44.34 222 ILE A CA 1
ATOM 1799 C C . ILE A 1 222 ? 36.776 -27.002 33.626 1.00 44.34 222 ILE A C 1
ATOM 1801 O O . ILE A 1 222 ? 36.755 -27.594 32.553 1.00 44.34 222 ILE A O 1
ATOM 1805 N N . MET A 1 223 ? 37.919 -26.631 34.202 1.00 46.16 223 MET A N 1
ATOM 1806 C CA . MET A 1 223 ? 39.187 -27.296 33.921 1.00 46.16 223 MET A CA 1
ATOM 1807 C C . MET A 1 223 ? 39.401 -28.341 35.010 1.00 46.16 223 MET A C 1
ATOM 1809 O O . MET A 1 223 ? 39.611 -27.954 36.154 1.00 46.16 223 MET A O 1
ATOM 1813 N N . SER A 1 224 ? 39.428 -29.627 34.656 1.00 39.59 224 SER A N 1
ATOM 1814 C CA . SER A 1 224 ? 40.346 -30.596 35.270 1.00 39.59 224 SER A CA 1
ATOM 1815 C C . SER A 1 224 ? 40.321 -31.944 34.538 1.00 39.59 224 SER A C 1
ATOM 1817 O O . SER A 1 224 ? 39.388 -32.720 34.689 1.00 39.59 224 SER A O 1
ATOM 1819 N N . LYS A 1 225 ? 41.434 -32.196 33.836 1.00 45.16 225 LYS A N 1
ATOM 1820 C CA . LYS A 1 225 ? 42.166 -33.468 33.679 1.00 45.16 225 LYS A CA 1
ATOM 1821 C C . LYS A 1 225 ? 41.484 -34.659 32.986 1.00 45.16 225 LYS A C 1
ATOM 1823 O O . LYS A 1 225 ? 40.606 -35.309 33.530 1.00 45.16 225 LYS A O 1
ATOM 1828 N N . GLY A 1 226 ? 42.075 -35.056 31.858 1.00 35.16 226 GLY A N 1
ATOM 1829 C CA . GLY A 1 226 ? 41.889 -36.379 31.263 1.00 35.16 226 GLY A CA 1
ATOM 1830 C C . GLY A 1 226 ? 42.678 -36.531 29.968 1.00 35.16 226 GLY A C 1
ATOM 1831 O O . GLY A 1 226 ? 42.192 -36.197 28.898 1.00 35.16 226 GLY A O 1
ATOM 1832 N N . SER A 1 227 ? 43.924 -36.985 30.080 1.00 36.59 227 SER A N 1
ATOM 1833 C CA . SER A 1 227 ? 44.807 -37.319 28.961 1.00 36.59 227 SER A CA 1
ATOM 1834 C C . SER A 1 227 ? 44.305 -38.573 28.239 1.00 36.59 227 SER A C 1
ATOM 1836 O O . SER A 1 227 ? 44.058 -39.582 28.893 1.00 36.59 227 SER A O 1
ATOM 1838 N N . SER A 1 228 ? 44.195 -38.555 26.910 1.00 40.66 228 SER A N 1
ATOM 1839 C CA . SER A 1 228 ? 44.478 -39.735 26.074 1.00 40.66 228 SER A CA 1
ATOM 1840 C C . SER A 1 228 ? 44.534 -39.380 24.589 1.00 40.66 228 SER A C 1
ATOM 1842 O O . SER A 1 228 ? 43.672 -38.712 24.024 1.00 40.66 228 SER A O 1
ATOM 1844 N N . LYS A 1 229 ? 45.627 -39.832 23.976 1.00 42.41 229 LYS A N 1
ATOM 1845 C CA . LYS A 1 229 ? 45.946 -39.767 22.553 1.00 42.41 229 LYS A CA 1
ATOM 1846 C C . LYS A 1 229 ? 44.974 -40.644 21.757 1.00 42.41 229 LYS A C 1
ATOM 1848 O O . LYS A 1 229 ? 44.739 -41.785 22.139 1.00 42.41 229 LYS A O 1
ATOM 1853 N N . GLY A 1 230 ? 44.519 -40.156 20.605 1.00 35.34 230 GLY A N 1
ATOM 1854 C CA . GLY A 1 230 ? 43.746 -40.936 19.639 1.00 35.34 230 GLY A CA 1
ATOM 1855 C C . GLY A 1 230 ? 43.883 -40.357 18.236 1.00 35.34 230 GLY A C 1
ATOM 1856 O O . GLY A 1 230 ? 43.241 -39.376 17.889 1.00 35.34 230 GLY A O 1
ATOM 1857 N N . ASN A 1 231 ? 44.777 -40.953 17.455 1.00 37.44 231 ASN A N 1
ATOM 1858 C CA . ASN A 1 231 ? 45.073 -40.649 16.061 1.00 37.44 231 ASN A CA 1
ATOM 1859 C C . ASN A 1 231 ? 43.945 -41.178 15.154 1.00 37.44 231 ASN A C 1
ATOM 1861 O O . ASN A 1 231 ? 43.706 -42.383 15.157 1.00 37.44 231 ASN A O 1
ATOM 1865 N N . ALA A 1 232 ? 43.297 -40.334 14.343 1.00 42.81 232 ALA A N 1
ATOM 1866 C CA . ALA A 1 232 ? 42.456 -40.807 13.241 1.00 42.81 232 ALA A CA 1
ATOM 1867 C C . ALA A 1 232 ? 42.430 -39.820 12.063 1.00 42.81 232 ALA A C 1
ATOM 1869 O O . ALA A 1 232 ? 41.912 -38.710 12.123 1.00 42.81 232 ALA A O 1
ATOM 1870 N N . LYS A 1 233 ? 43.053 -40.318 10.999 1.00 41.25 233 LYS A N 1
ATOM 1871 C CA . LYS A 1 233 ? 43.228 -39.849 9.627 1.00 41.25 233 LYS A CA 1
ATOM 1872 C C . LYS A 1 233 ? 42.063 -39.095 8.971 1.00 41.25 233 LYS A C 1
ATOM 1874 O O . LYS A 1 233 ? 40.883 -39.360 9.174 1.00 41.25 233 LYS A O 1
ATOM 1879 N N . SER A 1 234 ? 42.507 -38.247 8.048 1.00 41.69 234 SER A N 1
ATOM 1880 C CA . SER A 1 234 ? 41.789 -37.559 6.984 1.00 41.69 234 SER A CA 1
ATOM 1881 C C . SER A 1 234 ? 40.712 -38.385 6.275 1.00 41.69 234 SER A C 1
ATOM 1883 O O . SER A 1 234 ? 40.952 -39.496 5.804 1.00 41.69 234 SER A O 1
ATOM 1885 N N . ARG A 1 235 ? 39.560 -37.749 6.040 1.00 41.72 235 ARG A N 1
ATOM 1886 C CA . ARG A 1 235 ? 38.753 -37.970 4.835 1.00 41.72 235 ARG A CA 1
ATOM 1887 C C . ARG A 1 235 ? 38.294 -36.613 4.310 1.00 41.72 235 ARG A C 1
ATOM 1889 O O . ARG A 1 235 ? 37.508 -35.918 4.941 1.00 41.72 235 ARG A O 1
ATOM 1896 N N . LYS A 1 236 ? 38.850 -36.243 3.155 1.00 41.88 236 LYS A N 1
ATOM 1897 C CA . LYS A 1 236 ? 38.337 -35.193 2.274 1.00 41.88 236 LYS A CA 1
ATOM 1898 C C . LYS A 1 236 ? 36.937 -35.613 1.811 1.00 41.88 236 LYS A C 1
ATOM 1900 O O . LYS A 1 236 ? 36.798 -36.711 1.277 1.00 41.88 236 LYS A O 1
ATOM 1905 N N . SER A 1 237 ? 35.945 -34.740 1.944 1.00 42.69 237 SER A N 1
ATOM 1906 C CA . SER A 1 237 ? 34.711 -34.801 1.159 1.00 42.69 237 SER A CA 1
ATOM 1907 C C . SER A 1 237 ? 34.571 -33.507 0.359 1.00 42.69 237 SER A C 1
ATOM 1909 O O . SER A 1 237 ? 34.239 -32.437 0.855 1.00 42.69 237 SER A O 1
ATOM 1911 N N . SER A 1 238 ? 34.908 -33.632 -0.916 1.00 38.28 238 SER A N 1
ATOM 1912 C CA . SER A 1 238 ? 34.573 -32.720 -1.999 1.00 38.28 238 SER A CA 1
ATOM 1913 C C . SER A 1 238 ? 33.136 -32.962 -2.458 1.00 38.28 238 SER A C 1
ATOM 1915 O O . SER A 1 238 ? 32.765 -34.115 -2.680 1.00 38.28 238 SER A O 1
ATOM 1917 N N . SER A 1 239 ? 32.362 -31.898 -2.673 1.00 41.19 239 SER A N 1
ATOM 1918 C CA . SER A 1 239 ? 31.168 -31.876 -3.535 1.00 41.19 239 SER A CA 1
ATOM 1919 C C . SER A 1 239 ? 30.719 -30.427 -3.796 1.00 41.19 239 SER A C 1
ATOM 1921 O O . SER A 1 239 ? 31.099 -29.540 -3.035 1.00 41.19 239 SER A O 1
ATOM 1923 N N . PRO A 1 240 ? 30.043 -30.147 -4.925 1.00 47.00 240 PRO A N 1
ATOM 1924 C 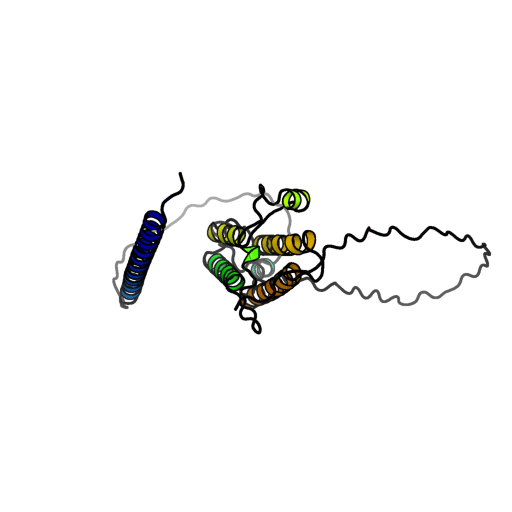CA . PRO A 1 240 ? 30.625 -29.261 -5.927 1.00 47.00 240 PRO A CA 1
ATOM 1925 C C . PRO A 1 240 ? 29.827 -27.992 -6.259 1.00 47.00 240 PRO A C 1
ATOM 1927 O O . PRO A 1 240 ? 28.623 -27.876 -6.059 1.00 47.00 240 PRO A O 1
ATOM 1930 N N . SER A 1 241 ? 30.585 -27.081 -6.868 1.00 39.16 241 SER A N 1
ATOM 1931 C CA . SER A 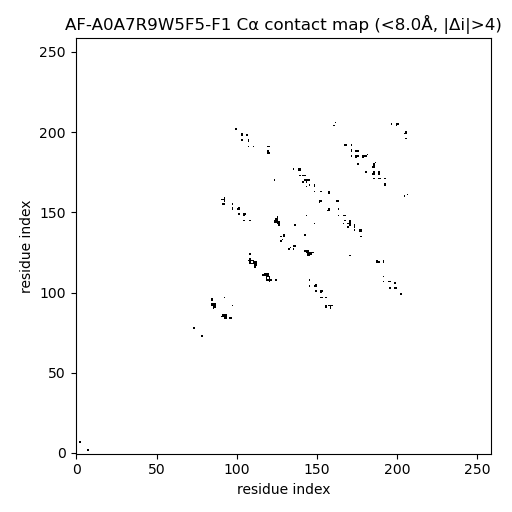1 241 ? 30.214 -25.943 -7.710 1.00 39.16 241 SER A CA 1
ATOM 1932 C C . SER A 1 241 ? 28.961 -26.120 -8.586 1.00 39.16 241 SER A C 1
ATOM 1934 O O . SER A 1 241 ? 28.855 -27.070 -9.357 1.00 39.16 241 SER A O 1
ATOM 1936 N N . GLY A 1 242 ? 28.114 -25.084 -8.574 1.00 35.94 242 GLY A N 1
ATOM 1937 C CA . GLY A 1 242 ? 27.744 -24.367 -9.798 1.00 35.94 242 GLY A CA 1
ATOM 1938 C C . GLY A 1 242 ? 26.507 -24.838 -10.565 1.00 35.94 242 GLY A C 1
ATOM 1939 O O . GLY A 1 242 ? 26.583 -25.719 -11.416 1.00 35.94 242 GLY A O 1
ATOM 1940 N N . ARG A 1 243 ? 25.399 -24.095 -10.435 1.00 41.06 243 ARG A N 1
ATOM 1941 C CA . ARG A 1 243 ? 24.387 -23.996 -11.500 1.00 41.06 243 ARG A CA 1
ATOM 1942 C C . ARG A 1 243 ? 24.193 -22.538 -11.903 1.00 41.06 243 ARG A C 1
ATOM 1944 O O . ARG A 1 243 ? 23.522 -21.760 -11.236 1.00 41.06 243 ARG A O 1
ATOM 1951 N N . LYS A 1 244 ? 24.828 -22.188 -13.023 1.00 46.84 244 LYS A N 1
ATOM 1952 C CA . LYS A 1 244 ? 24.643 -20.937 -13.763 1.00 46.84 244 LYS A CA 1
ATOM 1953 C C . LYS A 1 244 ? 23.180 -20.844 -14.212 1.00 46.84 244 LYS A C 1
ATOM 1955 O O . LYS A 1 244 ? 22.729 -21.699 -14.974 1.00 46.84 244 LYS A O 1
ATOM 1960 N N . ARG A 1 245 ? 22.446 -19.815 -13.779 1.00 49.81 245 ARG A N 1
ATOM 1961 C CA . ARG A 1 245 ? 21.174 -19.437 -14.415 1.00 49.81 245 ARG A CA 1
ATOM 1962 C C . ARG A 1 245 ? 21.480 -18.625 -15.674 1.00 49.81 245 ARG A C 1
ATOM 1964 O O . ARG A 1 245 ? 22.386 -17.793 -15.691 1.00 49.81 245 ARG A O 1
ATOM 1971 N N . LYS A 1 246 ? 20.773 -18.967 -16.751 1.00 47.38 246 LYS A N 1
ATOM 1972 C CA . LYS A 1 246 ? 20.921 -18.402 -18.093 1.00 47.38 246 LYS A CA 1
ATOM 1973 C C . LYS A 1 246 ? 20.654 -16.894 -18.063 1.00 47.38 246 LYS A C 1
ATOM 1975 O O . LYS A 1 246 ? 19.601 -16.472 -17.603 1.00 47.38 246 LYS A O 1
ATOM 1980 N N . LYS A 1 247 ? 21.598 -16.115 -18.600 1.00 40.06 247 LYS A N 1
ATOM 1981 C CA . LYS A 1 247 ? 21.377 -14.731 -19.033 1.00 40.06 247 LYS A CA 1
ATOM 1982 C C . LYS A 1 247 ? 20.356 -14.750 -20.168 1.00 40.06 247 LYS A C 1
ATOM 1984 O O . LYS A 1 247 ? 20.665 -15.278 -21.234 1.00 40.06 247 LYS A O 1
ATOM 1989 N N . VAL A 1 248 ? 19.195 -14.149 -19.957 1.00 45.38 248 VAL A N 1
ATOM 1990 C CA . VAL A 1 248 ? 18.392 -13.600 -21.051 1.00 45.38 248 VAL A CA 1
ATOM 1991 C C . VAL A 1 248 ? 18.581 -12.094 -20.958 1.00 45.38 248 VAL A C 1
ATOM 1993 O O . VAL A 1 248 ? 18.209 -11.476 -19.969 1.00 45.38 248 VAL A O 1
ATOM 1996 N N . LYS A 1 249 ? 19.289 -11.531 -21.939 1.00 40.97 249 LYS A N 1
ATOM 1997 C CA . LYS A 1 249 ? 19.363 -10.085 -22.136 1.00 40.97 249 LYS A CA 1
ATOM 1998 C C . LYS A 1 249 ? 18.026 -9.670 -22.738 1.00 40.97 249 LYS A C 1
ATOM 2000 O O . LYS A 1 249 ? 17.711 -10.142 -23.826 1.00 40.97 249 LYS A O 1
ATOM 2005 N N . VAL A 1 250 ? 17.291 -8.791 -22.075 1.00 48.78 250 VAL A N 1
ATOM 2006 C CA . VAL A 1 250 ? 16.347 -7.913 -22.767 1.00 48.78 250 VAL A CA 1
ATOM 2007 C C . VAL A 1 250 ? 16.885 -6.504 -22.581 1.00 48.78 250 VAL A C 1
ATOM 2009 O O . VAL A 1 250 ? 17.193 -6.083 -21.469 1.00 48.78 250 VAL A O 1
ATOM 2012 N N . SER A 1 251 ? 17.166 -5.867 -23.710 1.00 38.91 251 SER A N 1
ATOM 2013 C CA . SER A 1 251 ? 17.759 -4.545 -23.841 1.00 38.91 251 SER A CA 1
ATOM 2014 C C . SER A 1 251 ? 16.832 -3.471 -23.280 1.00 38.91 251 SER A C 1
ATOM 2016 O O . SER A 1 251 ? 15.647 -3.441 -23.597 1.00 38.91 251 SER A O 1
ATOM 2018 N N . ASN A 1 252 ? 17.416 -2.577 -22.479 1.00 48.31 252 ASN A N 1
ATOM 2019 C CA . ASN A 1 252 ? 16.959 -1.201 -22.347 1.00 48.31 252 ASN A CA 1
ATOM 2020 C C . ASN A 1 252 ? 17.070 -0.558 -23.725 1.00 48.31 252 ASN A C 1
ATOM 2022 O O . ASN A 1 252 ? 18.194 -0.326 -24.152 1.00 48.31 252 ASN A O 1
ATOM 2026 N N . ASP A 1 253 ? 15.947 -0.269 -24.366 1.00 44.75 253 ASP A N 1
ATOM 2027 C CA . ASP A 1 253 ? 15.836 0.777 -25.373 1.00 44.75 253 ASP A CA 1
ATOM 2028 C C . ASP A 1 253 ? 14.401 1.322 -25.339 1.00 44.75 253 ASP A C 1
ATOM 2030 O O . ASP A 1 253 ? 13.449 0.578 -25.124 1.00 44.75 253 ASP A O 1
ATOM 2034 N N . GLU A 1 254 ? 14.296 2.634 -25.550 1.00 40.03 254 GLU A N 1
ATOM 2035 C CA . GLU A 1 254 ? 13.078 3.436 -25.729 1.00 40.03 254 GLU A CA 1
ATOM 2036 C C . GLU A 1 254 ? 12.339 3.915 -24.469 1.00 40.03 254 GLU A C 1
ATOM 2038 O O . GLU A 1 254 ? 11.309 3.394 -24.066 1.00 40.03 254 GLU A O 1
ATOM 2043 N N . TYR A 1 255 ? 12.801 5.048 -23.933 1.00 41.28 255 TYR A N 1
ATOM 2044 C CA . TYR A 1 255 ? 12.008 6.279 -24.048 1.00 41.28 255 TYR A CA 1
ATOM 2045 C C . TYR A 1 255 ? 12.966 7.469 -24.170 1.00 41.28 255 TYR A C 1
ATOM 2047 O O . TYR A 1 255 ? 13.351 8.114 -23.195 1.00 41.28 255 TYR A O 1
ATOM 2055 N N . GLY A 1 256 ? 13.402 7.699 -25.409 1.00 37.69 256 GLY A N 1
ATOM 2056 C CA . GLY A 1 256 ? 13.916 8.988 -25.835 1.00 37.69 256 GLY A CA 1
ATOM 2057 C C . GLY A 1 256 ? 12.755 9.958 -26.039 1.00 37.69 256 GLY A C 1
ATOM 2058 O O . GLY A 1 256 ? 11.691 9.576 -26.522 1.00 37.69 256 GLY A O 1
ATOM 2059 N N . ASP A 1 257 ? 12.993 11.194 -25.622 1.00 46.91 257 ASP A N 1
ATOM 2060 C CA . ASP A 1 257 ? 12.646 12.411 -26.351 1.00 46.91 257 ASP A CA 1
ATOM 2061 C C . ASP A 1 257 ? 11.325 12.407 -27.142 1.00 46.91 257 ASP A C 1
ATOM 2063 O O . ASP A 1 257 ? 11.234 11.939 -28.279 1.00 46.91 257 ASP A O 1
ATOM 2067 N N . ARG A 1 258 ? 10.312 13.066 -26.578 1.00 43.16 258 ARG A N 1
ATOM 2068 C CA . ARG A 1 258 ? 9.350 13.828 -27.377 1.00 43.16 258 ARG A CA 1
ATOM 2069 C C . ARG A 1 258 ? 9.123 15.186 -26.716 1.00 43.16 258 ARG A C 1
ATOM 2071 O O . ARG A 1 258 ? 8.432 15.256 -25.706 1.00 43.16 258 ARG A O 1
ATOM 2078 N N . ALA A 1 259 ? 9.815 16.166 -27.307 1.00 44.44 259 ALA A N 1
ATOM 2079 C CA . ALA A 1 259 ? 9.432 17.549 -27.623 1.00 44.44 259 ALA A CA 1
ATOM 2080 C C . ALA A 1 259 ? 8.413 18.254 -26.717 1.00 44.44 259 ALA A C 1
ATOM 2082 O O . ALA A 1 259 ? 7.245 17.806 -26.672 1.00 44.44 259 ALA A O 1
#

Mean predicted aligned error: 20.68 Å

Secondary structure (DSSP, 8-state):
-PPPHHHHHHHHHHHHHHHHHHHHHHHHHHHHHHHHHHTTTTS--------------------------------HHHHHTS-TTB-TTTSSBPHHHHHHHHHHHHHHHT-B-TTT--BTTGGGSSPPPTTT-TTHHHH-SS---HHHHHHHHHTT--SSHHHHHHHHHHHHHHHHHHSPTT-HHHHHHHHHHHHHHHHHHHTT-----PPP-------------------------------PPPP------------